Protein AF-A0A258X3C3-F1 (afdb_monomer)

Radius of gyration: 23.34 Å; Cα contacts (8 Å, |Δi|>4): 120; chains: 1; bounding box: 59×36×57 Å

Structure (mmCIF, N/CA/C/O backbone):
data_AF-A0A258X3C3-F1
#
_entry.id   AF-A0A258X3C3-F1
#
loop_
_atom_site.group_PDB
_atom_site.id
_atom_site.type_symbol
_atom_site.label_atom_id
_atom_site.label_alt_id
_atom_site.label_comp_id
_atom_site.label_asym_id
_atom_site.label_entity_id
_atom_site.label_seq_id
_atom_site.pdbx_PDB_ins_code
_atom_site.Cartn_x
_atom_site.Cartn_y
_atom_site.Cartn_z
_atom_site.occupancy
_atom_site.B_iso_or_equiv
_atom_site.auth_seq_id
_atom_site.auth_comp_id
_atom_site.auth_asym_id
_atom_site.auth_atom_id
_atom_site.pdbx_PDB_model_num
ATOM 1 N N . MET A 1 1 ? -1.284 8.497 -6.914 1.00 68.25 1 MET A N 1
ATOM 2 C CA . MET A 1 1 ? -0.513 7.961 -8.058 1.00 68.25 1 MET A CA 1
ATOM 3 C C . MET A 1 1 ? 0.095 9.061 -8.935 1.00 68.25 1 MET A C 1
ATOM 5 O O . MET A 1 1 ? 1.279 9.315 -8.784 1.00 68.25 1 MET A O 1
ATOM 9 N N . PHE A 1 2 ? -0.639 9.762 -9.821 1.00 78.94 2 PHE A N 1
ATOM 10 C CA . PHE A 1 2 ? 0.016 10.727 -10.739 1.00 78.94 2 PHE A CA 1
ATOM 11 C C . PHE A 1 2 ? 0.646 11.945 -10.054 1.00 78.94 2 PHE A C 1
ATOM 13 O O . PHE A 1 2 ? 1.669 12.430 -10.523 1.00 78.94 2 PHE A O 1
ATOM 20 N N . ASN A 1 3 ? 0.060 12.430 -8.953 1.00 78.31 3 ASN A N 1
ATOM 21 C CA . ASN A 1 3 ? 0.638 13.535 -8.179 1.00 78.31 3 ASN A CA 1
ATOM 22 C C . ASN A 1 3 ? 2.028 13.163 -7.651 1.00 78.31 3 ASN A C 1
ATOM 24 O O . ASN A 1 3 ? 2.974 13.928 -7.826 1.00 78.31 3 ASN A O 1
ATOM 28 N N . ASP A 1 4 ? 2.140 11.963 -7.087 1.00 75.62 4 ASP A N 1
ATOM 29 C CA . ASP A 1 4 ? 3.356 11.456 -6.454 1.00 75.62 4 ASP A CA 1
ATOM 30 C C . ASP A 1 4 ? 4.478 11.317 -7.488 1.00 75.62 4 ASP A C 1
ATOM 32 O O . ASP A 1 4 ? 5.562 11.863 -7.305 1.00 75.62 4 ASP A O 1
ATOM 36 N N . ILE A 1 5 ? 4.181 10.707 -8.641 1.00 77.38 5 ILE A N 1
ATOM 37 C CA . ILE A 1 5 ? 5.140 10.552 -9.746 1.00 77.38 5 ILE A CA 1
ATOM 38 C C . ILE A 1 5 ? 5.530 11.915 -10.335 1.00 77.38 5 ILE A C 1
ATOM 40 O O . ILE A 1 5 ? 6.707 12.180 -10.565 1.00 77.38 5 ILE A O 1
ATOM 44 N N . SER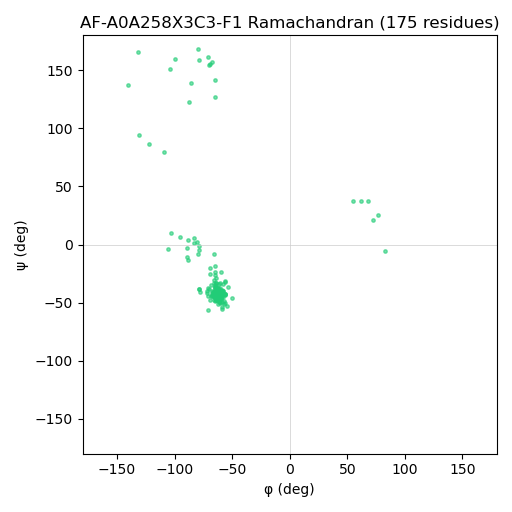 A 1 6 ? 4.561 12.808 -10.560 1.00 83.44 6 SER A N 1
ATOM 45 C CA . SER A 1 6 ? 4.824 14.110 -11.186 1.00 83.44 6 SER A CA 1
ATOM 46 C C . SER A 1 6 ? 5.722 15.025 -10.348 1.00 83.44 6 SER A C 1
ATOM 48 O O . SER A 1 6 ? 6.432 15.855 -10.907 1.00 83.44 6 SER A O 1
ATOM 50 N N . SER A 1 7 ? 5.735 14.846 -9.023 1.00 82.44 7 SER A N 1
ATOM 51 C CA . SER A 1 7 ? 6.567 15.627 -8.100 1.00 82.44 7 SER A CA 1
ATOM 52 C C . SER A 1 7 ? 8.074 15.421 -8.296 1.00 82.44 7 SER A C 1
ATOM 54 O O . SER A 1 7 ? 8.865 16.262 -7.878 1.00 82.44 7 SER A O 1
ATOM 56 N N . LEU A 1 8 ? 8.467 14.332 -8.966 1.00 77.69 8 LEU A N 1
ATOM 57 C CA . LEU A 1 8 ? 9.863 13.993 -9.248 1.00 77.69 8 LEU A CA 1
ATOM 58 C C . LEU A 1 8 ? 10.440 14.771 -10.442 1.00 77.69 8 LEU A C 1
ATOM 60 O O . LEU A 1 8 ? 11.636 14.678 -10.714 1.00 77.69 8 LEU A O 1
ATOM 64 N N . PHE A 1 9 ? 9.605 15.516 -11.171 1.00 81.06 9 PHE A N 1
ATOM 65 C CA . PHE A 1 9 ? 9.997 16.236 -12.379 1.00 81.06 9 PHE A CA 1
ATOM 66 C C . PHE A 1 9 ? 10.148 17.743 -12.119 1.00 81.06 9 PHE A C 1
ATOM 68 O O . PHE A 1 9 ? 9.428 18.291 -11.285 1.00 81.06 9 PHE A O 1
ATOM 75 N N . PRO A 1 10 ? 11.020 18.445 -12.875 1.00 85.31 10 PRO A N 1
ATOM 76 C CA . PRO A 1 10 ? 11.211 19.893 -12.739 1.00 85.31 10 PRO A CA 1
ATOM 77 C C . PRO A 1 10 ? 9.922 20.712 -12.901 1.00 85.31 10 PRO A C 1
ATOM 79 O O . PRO A 1 10 ? 9.769 21.750 -12.264 1.00 85.31 10 PRO A O 1
ATOM 82 N N . GLU A 1 11 ? 8.982 20.230 -13.723 1.00 91.44 11 GLU A N 1
ATOM 83 C CA . GLU A 1 11 ? 7.663 20.838 -13.928 1.00 91.44 11 GLU A CA 1
ATOM 84 C C . GLU A 1 11 ? 6.526 19.854 -13.590 1.00 91.44 11 GLU A C 1
ATOM 86 O O . GLU A 1 11 ? 5.993 19.181 -14.481 1.00 91.44 11 GLU A O 1
ATOM 91 N N . PRO A 1 12 ? 6.094 19.770 -12.317 1.00 88.00 12 PRO A N 1
ATOM 92 C CA . PRO A 1 12 ? 5.121 18.765 -11.885 1.00 88.00 12 PRO A CA 1
ATOM 93 C C . PRO A 1 12 ? 3.754 18.876 -12.569 1.00 88.00 12 PRO A C 1
ATOM 95 O O . PRO A 1 12 ? 3.140 17.867 -12.909 1.00 88.00 12 PRO A O 1
ATOM 98 N N . ALA A 1 13 ? 3.265 20.095 -12.817 1.00 88.12 13 ALA A N 1
ATOM 99 C CA . ALA A 1 13 ? 1.970 20.301 -13.468 1.00 88.12 13 ALA A CA 1
ATOM 100 C C . ALA A 1 13 ? 1.972 19.797 -14.923 1.00 88.12 13 ALA A C 1
ATOM 102 O O . ALA A 1 13 ? 1.050 19.087 -15.336 1.00 88.12 13 ALA A O 1
ATOM 103 N N . THR A 1 14 ? 3.031 20.116 -15.671 1.00 90.38 14 THR A N 1
ATOM 104 C CA . THR A 1 14 ? 3.238 19.666 -17.053 1.00 90.38 14 THR A CA 1
ATOM 105 C C . THR A 1 14 ? 3.416 18.148 -17.104 1.00 90.38 14 THR A C 1
ATOM 107 O O . THR A 1 14 ? 2.715 17.471 -17.856 1.00 90.38 14 THR A O 1
ATOM 110 N N . ALA A 1 15 ? 4.279 17.594 -16.245 1.00 88.31 15 ALA A N 1
ATOM 111 C CA . ALA A 1 15 ? 4.527 16.156 -16.161 1.00 88.31 15 ALA A CA 1
ATOM 112 C C . ALA A 1 15 ? 3.248 15.375 -15.834 1.00 88.31 15 ALA A C 1
ATOM 114 O O . ALA A 1 15 ? 2.935 14.387 -16.492 1.00 88.31 15 ALA A O 1
ATOM 115 N N . LYS A 1 16 ? 2.452 15.853 -14.871 1.00 89.50 16 LYS A N 1
ATOM 116 C CA . LYS A 1 16 ? 1.165 15.240 -14.522 1.00 89.50 16 LYS A CA 1
ATOM 117 C C . LYS A 1 16 ? 0.199 15.211 -15.705 1.00 89.50 16 LYS A C 1
ATOM 119 O O . LYS A 1 16 ? -0.481 14.204 -15.898 1.00 89.50 16 LYS A O 1
ATOM 124 N N . LYS A 1 17 ? 0.112 16.304 -16.472 1.00 91.69 17 LYS A N 1
ATOM 125 C CA . LYS A 1 17 ? -0.752 16.378 -17.658 1.00 91.69 17 LYS A CA 1
ATOM 126 C C . LYS A 1 17 ? -0.331 15.341 -18.702 1.00 91.69 17 LYS A C 1
ATOM 128 O O . LYS A 1 17 ? -1.173 14.560 -19.130 1.00 91.69 17 LYS A O 1
ATOM 133 N N . LEU A 1 18 ? 0.960 15.284 -19.028 1.00 89.69 18 LEU A N 1
ATOM 134 C CA . LEU A 1 18 ? 1.510 14.324 -19.991 1.00 89.69 18 LEU A CA 1
ATOM 135 C C . LEU A 1 18 ? 1.300 12.872 -19.548 1.00 89.69 18 LEU A C 1
ATOM 137 O O . LEU A 1 18 ? 0.837 12.052 -20.333 1.00 89.69 18 LEU A O 1
ATOM 141 N N . LEU A 1 19 ? 1.578 12.556 -18.279 1.00 88.69 19 LEU A N 1
ATOM 142 C CA . LEU A 1 19 ? 1.358 11.215 -17.727 1.00 88.69 19 LEU A CA 1
ATOM 143 C C . LEU A 1 19 ? -0.105 10.782 -17.846 1.00 88.69 19 LEU A C 1
ATOM 145 O O . LEU A 1 19 ? -0.380 9.626 -18.159 1.00 88.69 19 LEU A O 1
ATOM 149 N N . LYS A 1 20 ? -1.042 11.708 -17.615 1.00 89.25 20 LYS A N 1
ATOM 150 C CA . LYS A 1 20 ? -2.471 11.431 -17.753 1.00 89.25 20 LYS A CA 1
ATOM 151 C C . LYS A 1 20 ? -2.865 11.183 -19.211 1.00 89.25 20 LYS A C 1
ATOM 153 O O . LYS A 1 20 ? -3.580 10.226 -19.474 1.00 89.25 20 LYS A O 1
ATOM 158 N N . GLU A 1 21 ? -2.375 12.002 -20.140 1.00 92.12 21 GLU A N 1
ATOM 159 C CA . GLU A 1 21 ? -2.636 11.826 -21.576 1.00 92.12 21 GLU A CA 1
ATOM 160 C C . GLU A 1 21 ? -2.110 10.477 -22.084 1.00 92.12 21 GLU A C 1
ATOM 162 O O . GLU A 1 21 ? -2.847 9.742 -22.737 1.00 92.12 21 GLU A O 1
ATOM 167 N N . ILE A 1 22 ? -0.876 10.111 -21.720 1.00 88.44 22 ILE A N 1
ATOM 168 C CA . ILE A 1 22 ? -0.289 8.807 -22.063 1.00 88.44 22 ILE A CA 1
ATOM 169 C C . ILE A 1 22 ? -1.135 7.673 -21.480 1.00 88.44 22 ILE A C 1
ATOM 171 O O . ILE A 1 22 ? -1.463 6.725 -22.185 1.00 88.44 22 ILE A O 1
ATOM 175 N N . PHE A 1 23 ? -1.530 7.776 -20.210 1.00 87.44 23 PHE A N 1
ATOM 176 C CA . PHE A 1 23 ? -2.357 6.756 -19.571 1.00 87.44 23 PHE A CA 1
ATOM 177 C C . PHE A 1 23 ? -3.710 6.573 -20.270 1.00 87.44 23 PHE A C 1
ATOM 179 O O . PHE A 1 23 ? -4.123 5.440 -20.507 1.00 87.44 23 PHE A O 1
ATOM 186 N N . ASP A 1 24 ? -4.394 7.666 -20.615 1.00 88.31 24 ASP A N 1
ATOM 187 C CA . ASP A 1 24 ? -5.702 7.612 -21.272 1.00 88.31 24 ASP A CA 1
ATOM 188 C C . ASP A 1 24 ? -5.615 6.958 -22.667 1.00 88.31 24 ASP A C 1
ATOM 190 O O . ASP A 1 24 ? -6.538 6.240 -23.059 1.00 88.31 24 ASP A O 1
ATOM 194 N N . ILE A 1 25 ? -4.497 7.149 -23.382 1.00 86.75 25 ILE A N 1
ATOM 195 C CA . ILE A 1 25 ? -4.204 6.495 -24.668 1.00 86.75 25 ILE A CA 1
ATOM 196 C C . ILE A 1 25 ? -3.903 5.006 -24.462 1.00 86.75 25 ILE A C 1
ATOM 198 O O . ILE A 1 25 ? -4.578 4.149 -25.033 1.00 86.75 25 ILE A O 1
ATOM 202 N N . GLU A 1 26 ? -2.916 4.683 -23.626 1.00 85.75 26 GLU A N 1
ATOM 203 C CA . GLU A 1 26 ? -2.410 3.313 -23.473 1.00 85.75 26 GLU A CA 1
ATOM 204 C C . GLU A 1 26 ? -3.423 2.386 -22.789 1.00 85.75 26 GLU A C 1
ATOM 206 O O . GLU A 1 26 ? -3.451 1.187 -23.060 1.00 85.75 26 GLU A O 1
ATOM 211 N N . LYS A 1 27 ? -4.341 2.926 -21.975 1.00 84.75 27 LYS A N 1
ATOM 212 C CA . LYS A 1 27 ? -5.450 2.155 -21.390 1.00 84.75 27 LYS A CA 1
ATOM 213 C C . LYS A 1 27 ? -6.368 1.531 -22.453 1.00 84.75 27 LYS A C 1
ATOM 215 O O . LYS A 1 27 ? -7.041 0.543 -22.162 1.00 84.75 27 LYS A O 1
ATOM 220 N N . GLN A 1 28 ? -6.410 2.092 -23.663 1.00 83.19 28 GLN A N 1
ATOM 221 C CA . GLN A 1 28 ? -7.212 1.582 -24.783 1.00 83.19 28 GLN A CA 1
ATOM 222 C C . GLN A 1 28 ? -6.468 0.550 -25.642 1.00 83.19 28 GLN A C 1
ATOM 224 O O . GLN A 1 28 ? -7.063 0.003 -26.570 1.00 83.19 28 GLN A O 1
ATOM 229 N N . VAL A 1 29 ? -5.192 0.270 -25.353 1.00 83.62 29 VAL A N 1
ATOM 230 C CA . VAL A 1 29 ? -4.359 -0.670 -26.113 1.00 83.62 29 VAL A CA 1
ATOM 231 C C . VAL A 1 29 ? -4.112 -1.924 -25.268 1.00 83.62 29 VAL A C 1
ATOM 233 O O . VAL A 1 29 ? -3.063 -2.067 -24.637 1.00 83.62 29 VAL A O 1
ATOM 236 N N . PRO A 1 30 ? -5.076 -2.861 -25.203 1.00 71.00 30 PRO A N 1
ATOM 237 C CA . PRO A 1 30 ? -4.895 -4.069 -24.416 1.00 71.00 30 PRO A CA 1
ATOM 238 C C 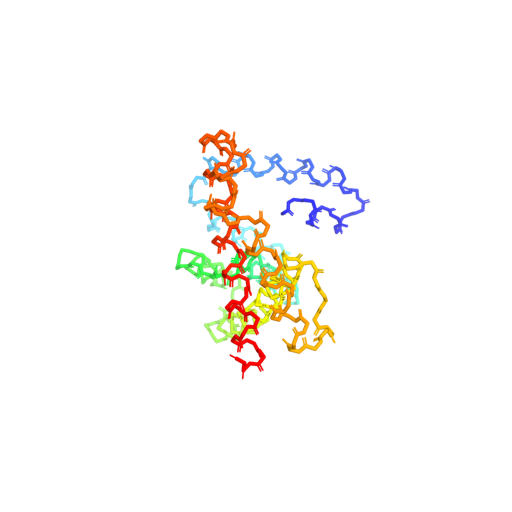. PRO A 1 30 ? -3.759 -4.919 -25.010 1.00 71.00 30 PRO A C 1
ATOM 240 O O . PRO A 1 30 ? -3.662 -5.071 -26.226 1.00 71.00 30 PRO A O 1
ATOM 243 N N . HIS A 1 31 ? -2.949 -5.536 -24.143 1.00 77.69 31 HIS A N 1
ATOM 244 C CA . HIS A 1 31 ? -1.830 -6.434 -24.492 1.00 77.69 31 HIS A CA 1
ATOM 245 C C . HIS A 1 31 ? -0.573 -5.768 -25.093 1.00 77.69 31 HIS A C 1
ATOM 247 O O . HIS A 1 31 ? 0.248 -6.451 -25.701 1.00 77.69 31 HIS A O 1
ATOM 253 N N . ASN A 1 32 ? -0.360 -4.469 -24.883 1.00 87.19 32 ASN A N 1
ATOM 254 C CA . ASN A 1 32 ? 0.859 -3.756 -25.304 1.00 87.19 32 ASN A CA 1
ATOM 255 C C . ASN A 1 32 ? 2.085 -3.965 -24.386 1.00 87.19 32 ASN A C 1
ATOM 257 O O . ASN A 1 32 ? 3.151 -3.420 -24.675 1.00 87.19 32 ASN A O 1
ATOM 261 N N . LEU A 1 33 ? 1.954 -4.728 -23.292 1.00 88.06 33 LEU A N 1
ATOM 262 C CA . LEU A 1 33 ? 2.987 -4.868 -22.256 1.00 88.06 33 LEU A CA 1
ATOM 263 C C . LEU A 1 33 ? 4.367 -5.206 -22.835 1.00 88.06 33 LEU A C 1
ATOM 265 O O . LEU A 1 33 ? 5.363 -4.590 -22.470 1.00 88.06 33 LEU A O 1
ATOM 269 N N . ASP A 1 34 ? 4.411 -6.155 -23.763 1.00 91.50 34 ASP A N 1
ATOM 270 C CA . ASP A 1 34 ? 5.647 -6.660 -24.360 1.00 91.50 34 ASP A CA 1
ATOM 271 C C . ASP A 1 34 ? 6.334 -5.561 -25.171 1.00 91.50 34 ASP A C 1
ATOM 273 O O . ASP A 1 34 ? 7.533 -5.330 -25.037 1.00 91.50 34 ASP A O 1
ATOM 277 N N . THR A 1 35 ? 5.556 -4.823 -25.966 1.00 91.00 35 THR A N 1
ATOM 278 C CA . THR A 1 35 ? 6.045 -3.692 -26.758 1.00 91.00 35 THR A CA 1
ATOM 279 C C . THR A 1 35 ? 6.623 -2.602 -25.863 1.00 91.00 35 THR A C 1
ATOM 281 O O . THR A 1 35 ? 7.715 -2.100 -26.133 1.00 91.00 35 THR A O 1
ATOM 284 N N . VAL A 1 36 ? 5.927 -2.268 -24.774 1.00 91.25 36 VAL A N 1
ATOM 285 C CA . VAL A 1 36 ? 6.380 -1.253 -23.818 1.00 91.25 36 VAL A CA 1
ATOM 286 C C . VAL A 1 36 ? 7.639 -1.717 -23.084 1.00 91.25 36 VAL A C 1
ATOM 288 O O . VAL A 1 36 ? 8.582 -0.940 -22.954 1.00 91.25 36 VAL A O 1
ATOM 291 N N . ALA A 1 37 ? 7.705 -2.980 -22.657 1.00 92.88 37 ALA A N 1
ATOM 292 C CA . ALA A 1 37 ? 8.868 -3.537 -21.968 1.00 92.88 37 ALA A CA 1
ATOM 293 C C . ALA A 1 37 ? 10.114 -3.577 -22.870 1.00 92.88 37 ALA A C 1
ATOM 295 O O . ALA A 1 37 ? 11.205 -3.213 -22.429 1.00 92.88 37 ALA A O 1
ATOM 296 N N . ILE A 1 38 ? 9.951 -3.937 -24.148 1.00 93.44 38 ILE A N 1
ATOM 297 C CA . ILE A 1 38 ? 11.027 -3.899 -25.149 1.00 93.44 38 ILE A CA 1
ATOM 298 C C . ILE A 1 38 ? 11.511 -2.461 -25.369 1.00 93.44 38 ILE A C 1
ATOM 300 O O . ILE A 1 38 ? 12.716 -2.206 -25.349 1.00 93.44 38 ILE A O 1
ATOM 304 N N . ALA A 1 39 ? 10.587 -1.512 -25.559 1.00 92.88 39 ALA A N 1
ATOM 305 C CA . ALA A 1 39 ? 10.931 -0.105 -25.754 1.00 92.88 39 ALA A CA 1
ATOM 306 C C . ALA A 1 39 ? 11.657 0.473 -24.530 1.00 92.88 39 ALA A C 1
ATOM 308 O O . ALA A 1 39 ? 12.660 1.172 -24.673 1.00 92.88 39 ALA A O 1
ATOM 309 N N . LEU A 1 40 ? 11.191 0.127 -23.328 1.00 92.31 40 LEU A N 1
ATOM 310 C CA . LEU A 1 40 ? 11.831 0.493 -22.074 1.00 92.31 40 LEU A CA 1
ATOM 311 C C . LEU A 1 40 ? 13.258 -0.051 -22.017 1.00 92.31 40 LEU A C 1
ATOM 313 O O . LEU A 1 40 ? 14.188 0.732 -21.832 1.00 92.31 40 LEU A O 1
ATOM 317 N N . TYR A 1 41 ? 13.443 -1.358 -22.236 1.00 94.38 41 TYR A N 1
ATOM 318 C CA . TYR A 1 41 ? 14.761 -1.990 -22.229 1.00 94.38 41 TYR A CA 1
ATOM 319 C C . TYR A 1 41 ? 15.716 -1.328 -23.227 1.00 94.38 41 TYR A C 1
ATOM 321 O O . TYR A 1 41 ? 16.843 -1.006 -22.858 1.00 94.38 41 TYR A O 1
ATOM 329 N N . ALA A 1 42 ? 15.262 -1.018 -24.444 1.00 94.69 42 ALA A N 1
ATOM 330 C CA . ALA A 1 42 ? 16.089 -0.362 -25.457 1.00 94.69 42 ALA A CA 1
ATOM 331 C C . ALA A 1 42 ? 16.691 0.978 -24.982 1.00 94.69 42 ALA A C 1
ATOM 333 O O . ALA A 1 42 ? 17.817 1.311 -25.364 1.00 94.69 42 ALA A O 1
ATOM 334 N N . ILE A 1 43 ? 15.977 1.717 -24.124 1.00 94.19 43 ILE A N 1
ATOM 335 C CA . ILE A 1 43 ? 16.414 3.004 -23.559 1.00 94.19 43 ILE A CA 1
ATOM 336 C C . ILE A 1 43 ? 17.418 2.806 -22.413 1.00 94.19 43 ILE A C 1
ATOM 338 O O . ILE A 1 43 ? 18.368 3.579 -22.280 1.00 94.19 43 ILE A O 1
ATOM 342 N N . ILE A 1 44 ? 17.219 1.784 -21.576 1.00 94.00 44 ILE A N 1
ATOM 343 C CA . ILE A 1 44 ? 17.971 1.602 -20.321 1.00 94.00 44 ILE A CA 1
ATOM 344 C C . ILE A 1 44 ? 19.027 0.486 -20.370 1.00 94.00 44 ILE A C 1
ATOM 346 O O . ILE A 1 44 ? 19.777 0.318 -19.412 1.00 94.00 44 ILE A O 1
ATOM 350 N N . GLN A 1 45 ? 19.128 -0.266 -21.470 1.00 92.25 45 GLN A N 1
ATOM 351 C CA . GLN A 1 45 ? 19.992 -1.450 -21.598 1.00 92.25 45 GLN A CA 1
ATOM 352 C C . GLN A 1 45 ? 21.462 -1.195 -21.235 1.00 92.25 45 GLN A C 1
ATOM 354 O O . GLN A 1 45 ? 22.081 -2.043 -20.597 1.00 92.25 45 GLN A O 1
ATOM 359 N N . ASN A 1 46 ? 22.003 -0.015 -21.554 1.00 93.31 46 ASN A N 1
ATOM 360 C CA . ASN A 1 46 ? 23.410 0.330 -21.313 1.00 93.31 46 ASN A CA 1
ATOM 361 C C . ASN A 1 46 ? 23.717 0.729 -19.859 1.00 93.31 46 ASN A C 1
ATOM 363 O O . ASN A 1 46 ? 24.871 0.973 -19.521 1.00 93.31 46 ASN A O 1
ATOM 367 N N . ASP A 1 47 ? 22.700 0.813 -19.002 1.00 93.75 47 ASP A N 1
ATOM 368 C CA . ASP A 1 47 ? 22.826 1.277 -17.626 1.00 93.75 47 ASP A CA 1
ATOM 369 C C . ASP A 1 47 ? 22.141 0.282 -16.684 1.00 93.75 47 ASP A C 1
ATOM 371 O O . ASP A 1 47 ? 20.931 0.320 -16.448 1.00 93.75 47 ASP A O 1
ATOM 375 N N . ALA A 1 48 ? 22.939 -0.646 -16.149 1.00 90.25 48 ALA A N 1
ATOM 376 C CA . ALA A 1 48 ? 22.450 -1.686 -15.249 1.00 90.25 48 ALA A CA 1
ATOM 377 C C . ALA A 1 48 ? 21.771 -1.107 -14.000 1.00 90.25 48 ALA A C 1
ATOM 379 O O . ALA A 1 48 ? 20.777 -1.658 -13.531 1.00 90.25 48 ALA A O 1
ATOM 380 N N . HIS A 1 49 ? 22.253 0.034 -13.505 1.00 91.00 49 HIS A N 1
ATOM 381 C CA . HIS A 1 49 ? 21.661 0.699 -12.354 1.00 91.00 49 HIS A CA 1
ATOM 382 C C . HIS A 1 49 ? 20.258 1.224 -12.680 1.00 91.00 49 HIS A C 1
ATOM 384 O O . HIS A 1 49 ? 19.327 0.996 -11.910 1.00 91.00 49 HIS A O 1
ATOM 390 N N . LYS A 1 50 ? 20.059 1.842 -13.852 1.00 90.81 50 LYS A N 1
ATOM 391 C CA . LYS A 1 50 ? 18.717 2.266 -14.295 1.00 90.81 50 LYS A CA 1
ATOM 392 C C . LYS A 1 50 ? 17.759 1.097 -14.488 1.00 90.81 50 LYS A C 1
ATOM 394 O O . LYS A 1 50 ? 16.586 1.243 -14.154 1.00 90.81 50 LYS A O 1
ATOM 399 N N . ARG A 1 51 ? 18.229 -0.058 -14.978 1.00 93.75 51 ARG A N 1
ATOM 400 C CA . ARG A 1 51 ? 17.396 -1.276 -15.054 1.00 93.75 51 ARG A CA 1
ATOM 401 C C . ARG A 1 51 ? 16.888 -1.685 -13.681 1.00 93.75 51 ARG A C 1
ATOM 403 O O . ARG A 1 51 ? 15.688 -1.884 -13.513 1.00 93.75 51 ARG A O 1
ATOM 410 N N . VAL A 1 52 ? 17.795 -1.759 -12.706 1.00 91.25 52 VAL A N 1
ATOM 411 C CA . VAL A 1 52 ? 17.470 -2.119 -11.318 1.00 91.25 52 VAL A CA 1
ATOM 412 C C . VAL A 1 52 ? 16.490 -1.116 -10.717 1.00 91.25 52 VAL A C 1
ATOM 414 O O . VAL A 1 52 ? 15.449 -1.522 -10.210 1.00 91.25 52 VAL A O 1
ATOM 417 N N . GLN A 1 53 ? 16.762 0.186 -10.833 1.00 89.94 53 GLN A N 1
ATOM 418 C CA . GLN A 1 53 ? 15.879 1.230 -10.302 1.00 89.94 53 GLN A CA 1
ATOM 419 C C . GLN A 1 53 ? 14.483 1.196 -10.924 1.00 89.94 53 GLN A C 1
ATOM 421 O O . GLN A 1 53 ? 13.491 1.378 -10.222 1.00 89.94 53 GLN A O 1
ATOM 426 N N . MET A 1 54 ? 14.394 0.952 -12.232 1.00 92.19 54 MET A N 1
ATOM 427 C CA . MET A 1 54 ? 13.114 0.852 -12.922 1.00 92.19 54 MET A CA 1
ATOM 428 C C . MET A 1 54 ? 12.317 -0.363 -12.442 1.00 92.19 54 MET A C 1
ATOM 430 O O . MET A 1 54 ? 11.134 -0.238 -12.139 1.00 92.19 54 MET A O 1
ATOM 434 N N . MET A 1 55 ? 12.969 -1.519 -12.306 1.00 93.38 55 MET A N 1
ATOM 435 C CA . MET A 1 55 ? 12.318 -2.720 -11.785 1.00 93.38 55 MET A CA 1
ATOM 436 C C . MET A 1 55 ? 11.829 -2.512 -10.344 1.00 93.38 55 MET A C 1
ATOM 438 O O . MET A 1 55 ? 10.676 -2.803 -10.036 1.00 93.38 55 MET A O 1
ATOM 442 N N . GLN A 1 56 ? 12.657 -1.917 -9.482 1.00 90.38 56 GLN A N 1
ATOM 443 C CA . GLN A 1 56 ? 12.286 -1.568 -8.107 1.00 90.38 56 GLN A CA 1
ATOM 444 C C . GLN A 1 56 ? 11.103 -0.595 -8.048 1.00 90.38 56 GLN A C 1
ATOM 446 O O . GLN A 1 56 ? 10.213 -0.752 -7.213 1.00 90.38 56 GLN A O 1
ATOM 451 N N . PHE A 1 57 ? 11.066 0.395 -8.941 1.00 88.69 57 PHE A N 1
ATOM 452 C CA . PHE A 1 57 ? 9.947 1.327 -9.044 1.00 88.69 57 PHE A CA 1
ATOM 453 C C . PHE A 1 57 ? 8.638 0.611 -9.408 1.00 88.69 57 PHE A C 1
ATOM 455 O O . PHE A 1 57 ? 7.615 0.864 -8.774 1.00 88.69 57 PHE A O 1
ATOM 462 N N . LEU A 1 58 ? 8.671 -0.307 -10.380 1.00 90.25 58 LEU A N 1
ATOM 463 C CA . LEU A 1 58 ? 7.497 -1.087 -10.787 1.00 90.25 58 LEU A CA 1
ATOM 464 C C . LEU A 1 58 ? 7.001 -2.011 -9.670 1.00 90.25 58 LEU A C 1
ATOM 466 O O . LEU A 1 58 ? 5.798 -2.086 -9.432 1.00 90.25 58 LEU A O 1
ATOM 470 N N . VAL A 1 59 ? 7.920 -2.666 -8.956 1.00 89.62 59 VAL A N 1
ATOM 471 C CA . VAL A 1 59 ? 7.583 -3.488 -7.786 1.00 89.62 59 VAL A CA 1
ATOM 472 C C . VAL A 1 59 ? 6.912 -2.632 -6.710 1.00 89.62 59 VAL A C 1
ATOM 474 O O . VAL A 1 59 ? 5.826 -2.972 -6.256 1.00 89.62 59 VAL A O 1
ATOM 477 N N . ASN A 1 60 ? 7.497 -1.488 -6.348 1.00 84.19 60 ASN A N 1
ATOM 478 C CA . ASN A 1 60 ? 6.910 -0.561 -5.375 1.00 84.19 60 ASN A CA 1
ATOM 479 C C . ASN A 1 60 ? 5.494 -0.115 -5.784 1.00 84.19 60 ASN A C 1
ATOM 481 O O . ASN A 1 60 ? 4.585 -0.096 -4.957 1.00 84.19 60 ASN A O 1
ATOM 485 N N . LEU A 1 61 ? 5.288 0.190 -7.072 1.00 83.81 61 LEU A N 1
ATOM 486 C CA . LEU A 1 61 ? 3.982 0.575 -7.607 1.00 83.81 61 LEU A CA 1
ATOM 487 C C . LEU A 1 61 ? 2.932 -0.528 -7.402 1.00 83.81 61 LEU A C 1
ATOM 489 O O . LEU A 1 61 ? 1.810 -0.228 -7.004 1.00 83.81 61 LEU A O 1
ATOM 493 N N . ALA A 1 62 ? 3.310 -1.786 -7.628 1.00 85.50 62 ALA A N 1
ATOM 494 C CA . ALA A 1 62 ? 2.425 -2.936 -7.462 1.00 85.50 62 ALA A CA 1
ATOM 495 C C . ALA A 1 62 ? 2.074 -3.230 -5.989 1.00 85.50 62 ALA A C 1
ATOM 497 O O . ALA A 1 62 ? 1.061 -3.857 -5.707 1.00 85.50 62 ALA A O 1
ATOM 498 N N . TYR A 1 63 ? 2.874 -2.745 -5.034 1.00 79.81 63 TYR A N 1
ATOM 499 C CA . TYR A 1 63 ? 2.606 -2.874 -3.596 1.00 79.81 63 TYR A CA 1
ATOM 500 C C . TYR A 1 63 ? 1.904 -1.652 -2.975 1.00 79.81 63 TYR A C 1
ATOM 502 O O . TYR A 1 63 ? 1.736 -1.611 -1.751 1.00 79.81 63 TYR A O 1
ATOM 510 N N . ILE A 1 64 ? 1.480 -0.655 -3.764 1.00 72.12 64 ILE A N 1
ATOM 511 C CA . ILE A 1 64 ? 0.798 0.546 -3.237 1.00 72.12 64 ILE A CA 1
ATOM 512 C C . ILE A 1 64 ? -0.464 0.182 -2.449 1.00 72.12 64 ILE A C 1
ATOM 514 O O . ILE A 1 64 ? -0.694 0.747 -1.380 1.00 72.12 64 ILE A O 1
ATOM 518 N N . ASP A 1 65 ? -1.228 -0.801 -2.924 1.00 67.94 65 ASP A N 1
ATOM 519 C CA . ASP A 1 65 ? -2.462 -1.245 -2.266 1.00 67.94 65 ASP A CA 1
ATOM 520 C C . ASP A 1 65 ? -2.196 -2.248 -1.120 1.00 67.94 65 ASP A C 1
ATOM 522 O O . ASP A 1 65 ? -3.119 -2.773 -0.500 1.00 67.94 65 ASP A O 1
ATOM 526 N N . GLY A 1 66 ? -0.922 -2.504 -0.794 1.00 67.50 66 GLY A N 1
ATOM 527 C CA . GLY A 1 66 ? -0.486 -3.327 0.338 1.00 67.50 66 GLY A CA 1
ATOM 528 C C . GLY A 1 66 ? -0.479 -4.837 0.095 1.00 67.50 66 GLY A C 1
ATOM 529 O O . GLY A 1 66 ? 0.007 -5.585 0.945 1.00 67.50 66 GLY A O 1
ATOM 530 N N . THR A 1 67 ? -0.970 -5.293 -1.057 1.00 74.75 67 THR A N 1
ATOM 531 C CA . THR A 1 67 ? -0.931 -6.696 -1.489 1.00 74.75 67 THR A CA 1
ATOM 532 C C . THR A 1 67 ? -0.632 -6.775 -2.977 1.00 74.75 67 THR A C 1
ATOM 534 O O . THR A 1 67 ? -1.242 -6.041 -3.744 1.00 74.75 67 THR A O 1
ATOM 537 N N . LEU A 1 68 ? 0.239 -7.700 -3.378 1.00 82.94 68 LEU A N 1
ATOM 538 C CA . LEU A 1 68 ? 0.50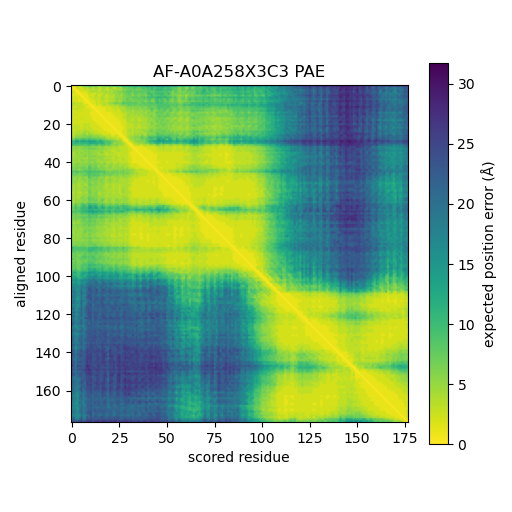7 -7.997 -4.783 1.00 82.94 68 LEU A CA 1
ATOM 539 C C . LEU A 1 68 ? -0.487 -9.054 -5.286 1.00 82.94 68 LEU A C 1
ATOM 541 O O . LEU A 1 68 ? -0.567 -10.145 -4.718 1.00 82.94 68 LEU A O 1
ATOM 545 N N . SER A 1 69 ? -1.252 -8.749 -6.334 1.00 85.31 69 SER A N 1
ATOM 546 C CA . SER A 1 69 ? -2.141 -9.728 -6.972 1.00 85.31 69 SER A CA 1
ATOM 547 C C . SER A 1 69 ? -1.377 -10.681 -7.899 1.00 85.31 69 SER A C 1
ATOM 549 O O . SER A 1 69 ? -0.316 -10.351 -8.426 1.00 85.31 69 SER A O 1
ATOM 551 N N . HIS A 1 70 ? -1.959 -11.850 -8.193 1.00 84.31 70 HIS A N 1
ATOM 552 C CA . HIS A 1 70 ? -1.349 -12.816 -9.118 1.00 84.31 70 HIS A CA 1
ATOM 553 C C . HIS A 1 70 ? -1.172 -12.255 -10.542 1.00 84.31 70 HIS A C 1
ATOM 555 O O . HIS A 1 70 ? -0.198 -12.562 -11.226 1.00 84.31 70 HIS A O 1
ATOM 561 N N . SER A 1 71 ? -2.098 -11.401 -10.994 1.00 83.44 71 SER A N 1
ATOM 562 C CA . SER A 1 71 ? -1.978 -10.710 -12.282 1.00 83.44 71 SER A CA 1
ATOM 563 C C . SER A 1 71 ? -0.804 -9.733 -12.311 1.00 83.44 71 SER A C 1
ATOM 565 O O . SER A 1 71 ? -0.104 -9.660 -13.318 1.00 83.44 71 SER A O 1
ATOM 567 N N . GLU A 1 72 ? -0.568 -8.998 -11.225 1.00 88.31 72 GLU A N 1
ATOM 568 C CA . GLU A 1 72 ? 0.553 -8.057 -11.127 1.00 88.31 72 GLU A CA 1
ATOM 569 C C . GLU A 1 72 ? 1.884 -8.787 -11.010 1.00 88.31 72 GLU A C 1
ATOM 571 O O . GLU A 1 72 ? 2.832 -8.419 -11.697 1.00 88.31 72 GLU A O 1
ATOM 576 N N . GLU A 1 73 ? 1.938 -9.863 -10.224 1.00 89.81 73 GLU A N 1
ATOM 577 C CA . GLU A 1 73 ? 3.106 -10.737 -10.146 1.00 89.81 73 GLU A CA 1
ATOM 578 C C . GLU A 1 73 ? 3.466 -11.288 -11.532 1.00 89.81 73 GLU A C 1
ATOM 580 O O . GLU A 1 73 ? 4.599 -11.132 -11.979 1.00 89.81 73 GLU A O 1
ATOM 585 N N . SER A 1 74 ? 2.485 -11.822 -12.270 1.00 89.75 74 SER A N 1
ATOM 586 C CA . SER A 1 74 ? 2.695 -12.328 -13.631 1.00 89.75 74 SER A CA 1
ATOM 587 C C . SER A 1 74 ? 3.212 -11.246 -14.589 1.00 89.75 74 SER A C 1
ATOM 589 O O . SER A 1 74 ? 4.126 -11.500 -15.380 1.00 89.75 74 SER A O 1
ATOM 591 N N . MET A 1 75 ? 2.685 -10.019 -14.495 1.00 91.12 75 MET A N 1
ATOM 592 C CA . MET A 1 75 ? 3.179 -8.884 -15.278 1.00 91.12 75 MET A CA 1
ATOM 593 C C . MET A 1 75 ? 4.618 -8.514 -14.903 1.00 91.12 75 MET A C 1
ATOM 595 O O . MET A 1 75 ? 5.447 -8.354 -15.798 1.00 91.12 75 MET A O 1
ATOM 599 N N . LEU A 1 76 ? 4.944 -8.429 -13.611 1.00 93.44 76 LEU A N 1
ATOM 600 C CA . LEU A 1 76 ? 6.298 -8.131 -13.137 1.00 93.44 76 LEU A CA 1
ATOM 601 C C . LEU A 1 76 ? 7.297 -9.206 -13.567 1.00 93.44 76 LEU A C 1
ATOM 603 O O . LEU A 1 76 ? 8.378 -8.858 -14.031 1.00 93.44 76 LEU A O 1
ATOM 607 N N . THR A 1 77 ? 6.931 -10.490 -13.501 1.00 94.12 77 THR A N 1
ATOM 608 C CA . THR A 1 77 ? 7.760 -11.590 -14.017 1.00 94.12 77 THR A CA 1
ATOM 609 C C . THR A 1 77 ? 8.026 -11.433 -15.509 1.00 94.12 77 THR A C 1
ATOM 611 O O . THR A 1 77 ? 9.158 -11.606 -15.964 1.00 94.12 77 THR A O 1
ATOM 614 N N . LYS A 1 78 ? 7.003 -11.061 -16.285 1.00 93.88 78 LYS A N 1
ATOM 615 C CA . LYS A 1 78 ? 7.154 -10.859 -17.726 1.00 93.88 78 LYS A CA 1
ATOM 616 C C . LYS A 1 78 ? 8.066 -9.670 -18.042 1.00 93.88 78 LYS A C 1
ATOM 618 O O . LYS A 1 78 ? 8.950 -9.791 -18.886 1.00 93.88 78 LYS A O 1
ATOM 623 N N . ILE A 1 79 ? 7.895 -8.545 -17.345 1.00 94.69 79 ILE A N 1
ATOM 624 C CA . ILE A 1 79 ? 8.755 -7.362 -17.496 1.00 94.69 79 ILE A CA 1
ATOM 625 C C . ILE A 1 79 ? 10.196 -7.692 -17.088 1.00 94.69 79 ILE A C 1
ATOM 627 O O . ILE A 1 79 ? 11.124 -7.357 -17.818 1.00 94.69 79 ILE A O 1
ATOM 631 N N . ALA A 1 80 ? 10.392 -8.388 -15.968 1.00 95.31 80 ALA A N 1
ATOM 632 C CA . ALA A 1 80 ? 11.706 -8.808 -15.490 1.00 95.31 80 ALA A CA 1
ATOM 633 C C . ALA A 1 80 ? 12.455 -9.637 -16.544 1.00 95.31 80 ALA A C 1
ATOM 635 O O . ALA A 1 80 ? 13.624 -9.363 -16.818 1.00 95.31 80 ALA A O 1
ATOM 636 N N . ALA A 1 81 ? 11.759 -10.563 -17.214 1.00 94.44 81 ALA A N 1
ATOM 637 C CA . ALA A 1 81 ? 12.326 -11.337 -18.314 1.00 94.44 81 ALA A CA 1
ATOM 638 C C . ALA A 1 81 ? 12.777 -10.448 -19.491 1.00 94.44 81 ALA A C 1
ATOM 640 O O . ALA A 1 81 ? 13.878 -10.635 -20.006 1.00 94.44 81 ALA A O 1
ATOM 641 N N . PHE A 1 82 ? 11.980 -9.445 -19.885 1.00 94.69 82 PHE A N 1
ATOM 642 C CA . PHE A 1 82 ? 12.373 -8.479 -20.924 1.00 94.69 82 PHE A CA 1
ATOM 643 C C . PHE A 1 82 ? 13.550 -7.588 -20.512 1.00 94.69 82 PHE A C 1
ATOM 645 O O . PHE A 1 82 ? 14.334 -7.169 -21.360 1.00 94.69 82 PHE A O 1
ATOM 652 N N . LEU A 1 83 ? 13.684 -7.291 -19.220 1.00 93.94 83 LEU A N 1
ATOM 653 C CA . LEU A 1 83 ? 14.766 -6.466 -18.683 1.00 93.94 83 LEU A CA 1
ATOM 654 C C . LEU A 1 83 ? 16.025 -7.279 -18.323 1.00 93.94 83 LEU A C 1
ATOM 656 O O . LEU A 1 83 ? 17.006 -6.691 -17.857 1.00 93.94 83 LEU A O 1
ATOM 660 N N . HIS A 1 84 ? 16.021 -8.588 -18.602 1.00 93.94 84 HIS A N 1
ATOM 661 C CA . HIS A 1 84 ? 17.096 -9.540 -18.312 1.00 93.94 84 HIS A CA 1
ATOM 662 C C . HIS A 1 84 ? 17.424 -9.694 -16.821 1.00 93.94 84 HIS A C 1
ATOM 664 O O . HIS A 1 84 ? 18.589 -9.851 -16.461 1.00 93.94 84 HIS A O 1
ATOM 670 N N . PHE A 1 85 ? 16.398 -9.664 -15.971 1.00 94.06 85 PHE A N 1
ATOM 671 C CA . PHE A 1 85 ? 16.508 -10.109 -14.585 1.00 94.06 85 PHE A CA 1
ATOM 672 C C . PHE A 1 85 ? 16.274 -11.609 -14.491 1.00 94.06 85 PHE A C 1
ATOM 674 O O . PHE A 1 85 ? 15.361 -12.145 -15.130 1.00 94.06 85 PHE A O 1
ATOM 681 N N . ASP A 1 86 ? 17.073 -12.284 -13.674 1.00 92.44 86 ASP A N 1
ATOM 682 C CA . ASP A 1 86 ? 16.809 -13.679 -13.351 1.00 92.44 86 ASP A CA 1
ATOM 683 C C . ASP A 1 86 ? 15.712 -13.826 -12.277 1.00 92.44 86 ASP A C 1
ATOM 685 O O . ASP A 1 86 ? 15.262 -12.867 -11.638 1.00 92.44 86 ASP A O 1
ATOM 689 N N . SER A 1 87 ? 15.238 -15.060 -12.090 1.00 88.94 87 SER A N 1
ATOM 690 C CA . SER A 1 87 ? 14.169 -15.360 -11.135 1.00 88.94 87 SER A CA 1
ATOM 691 C C . SER A 1 87 ? 14.559 -15.075 -9.684 1.00 88.94 87 SER A C 1
ATOM 693 O O . SER A 1 87 ? 13.685 -14.762 -8.878 1.00 88.94 87 SER A O 1
ATOM 695 N N . ASN A 1 88 ? 15.843 -15.180 -9.337 1.00 91.06 88 ASN A N 1
ATOM 696 C CA . ASN A 1 88 ? 16.329 -14.952 -7.980 1.00 91.06 88 ASN A CA 1
ATOM 697 C C . ASN A 1 88 ? 16.423 -13.452 -7.689 1.00 91.06 88 ASN A C 1
ATOM 699 O O . ASN A 1 88 ? 16.013 -13.021 -6.614 1.00 91.06 88 ASN A O 1
ATOM 703 N N . GLU A 1 89 ? 16.895 -12.653 -8.649 1.00 91.44 89 GLU A N 1
ATOM 704 C CA . GLU A 1 89 ? 16.934 -11.191 -8.556 1.00 91.44 89 GLU A CA 1
ATOM 705 C C . GLU A 1 89 ? 15.529 -10.612 -8.361 1.00 91.44 89 GLU A C 1
ATOM 707 O O . GLU A 1 89 ? 15.315 -9.797 -7.460 1.00 91.44 89 GLU A O 1
ATOM 712 N N . LEU A 1 90 ? 14.554 -11.073 -9.154 1.00 91.62 90 LEU A N 1
ATOM 713 C CA . LEU A 1 90 ? 13.163 -10.649 -9.002 1.00 91.62 90 LEU A CA 1
ATOM 714 C C . LEU A 1 90 ? 12.585 -11.080 -7.649 1.00 91.62 90 LEU A C 1
ATOM 716 O O . LEU A 1 90 ? 11.984 -10.259 -6.959 1.00 91.62 90 LEU A O 1
ATOM 720 N N . SER A 1 91 ? 12.782 -12.342 -7.257 1.00 89.81 91 SER A N 1
ATOM 721 C CA . SER A 1 91 ? 12.282 -12.864 -5.976 1.00 89.81 91 SER A CA 1
ATOM 722 C C . SER A 1 91 ? 12.830 -12.065 -4.793 1.00 89.81 91 SER A C 1
ATOM 724 O O . SER A 1 91 ? 12.064 -11.646 -3.930 1.00 89.81 91 SER A O 1
ATOM 726 N N . ALA A 1 92 ? 14.131 -11.762 -4.794 1.00 90.12 92 ALA A N 1
ATOM 727 C CA . ALA A 1 92 ? 14.759 -10.962 -3.748 1.00 90.12 92 ALA A CA 1
ATOM 728 C C . ALA A 1 92 ? 14.169 -9.543 -3.666 1.00 90.12 92 ALA A C 1
ATOM 730 O O . ALA A 1 92 ? 13.935 -9.035 -2.567 1.00 90.12 92 ALA A O 1
ATOM 731 N N . MET A 1 93 ? 13.880 -8.909 -4.811 1.00 90.00 93 MET A N 1
ATOM 732 C CA . MET A 1 93 ? 13.177 -7.623 -4.830 1.00 90.00 93 MET A CA 1
ATOM 733 C C . MET A 1 93 ? 11.769 -7.755 -4.239 1.00 90.00 93 MET A C 1
ATOM 735 O O . MET A 1 93 ? 11.414 -6.997 -3.338 1.00 90.00 93 MET A O 1
ATOM 739 N N . LEU A 1 94 ? 10.971 -8.721 -4.696 1.00 88.62 94 LEU A N 1
ATOM 740 C CA . LEU A 1 94 ? 9.603 -8.918 -4.208 1.00 88.62 94 LEU A CA 1
ATOM 741 C C . LEU A 1 94 ? 9.560 -9.173 -2.694 1.00 88.62 94 LEU A C 1
ATOM 743 O O . LEU A 1 94 ? 8.752 -8.564 -1.997 1.00 88.62 94 LEU A O 1
ATOM 747 N N . GLU A 1 95 ? 10.462 -9.997 -2.160 1.00 86.56 95 GLU A N 1
ATOM 748 C CA . GLU A 1 95 ? 10.558 -10.267 -0.720 1.00 86.56 95 GLU A CA 1
ATOM 749 C C . GLU A 1 95 ? 10.925 -9.020 0.090 1.00 86.56 95 GLU A C 1
ATOM 751 O O . GLU A 1 95 ? 10.316 -8.742 1.134 1.00 86.56 95 GLU A O 1
ATOM 756 N N . GLN A 1 96 ? 11.899 -8.246 -0.400 1.00 84.69 96 GLN A N 1
ATOM 757 C CA . GLN A 1 96 ? 12.315 -7.000 0.229 1.00 84.69 96 GLN A CA 1
ATOM 758 C C . GLN A 1 96 ? 11.128 -6.031 0.311 1.00 84.69 96 GLN A C 1
ATOM 760 O O . GLN A 1 96 ? 10.763 -5.592 1.404 1.00 84.69 96 GLN A O 1
ATOM 765 N N . PHE A 1 97 ? 10.486 -5.732 -0.820 1.00 81.00 97 PHE A N 1
ATOM 766 C CA . PHE A 1 97 ? 9.370 -4.787 -0.877 1.00 81.00 97 PHE A CA 1
ATOM 767 C C . PHE A 1 97 ? 8.130 -5.303 -0.145 1.00 81.00 97 PHE A C 1
ATOM 769 O O . PHE A 1 97 ? 7.542 -4.552 0.630 1.00 81.00 97 PHE A O 1
ATOM 776 N N . GLY A 1 98 ? 7.777 -6.582 -0.279 1.00 75.88 98 GLY A N 1
ATOM 777 C CA . GLY A 1 98 ? 6.660 -7.181 0.449 1.00 75.88 98 GLY A CA 1
ATOM 778 C C . GLY A 1 98 ? 6.809 -7.028 1.964 1.00 75.88 98 GLY A C 1
ATOM 779 O O . GLY A 1 98 ? 5.866 -6.628 2.645 1.00 75.88 98 GLY A O 1
ATOM 780 N N . SER A 1 99 ? 8.015 -7.239 2.496 1.00 75.88 99 SER A N 1
ATOM 781 C CA . SER A 1 99 ? 8.296 -7.061 3.927 1.00 75.88 99 SER A CA 1
ATOM 782 C C . SER A 1 99 ? 8.168 -5.599 4.378 1.00 75.88 99 SER A C 1
ATOM 784 O O . SER A 1 99 ? 7.579 -5.322 5.428 1.00 75.88 99 SER A O 1
ATOM 786 N N . PHE A 1 100 ? 8.682 -4.648 3.589 1.00 70.44 100 PHE A N 1
ATOM 787 C CA . PHE A 1 100 ? 8.581 -3.215 3.893 1.00 70.44 100 PHE A CA 1
ATOM 788 C C . PHE A 1 100 ? 7.143 -2.692 3.794 1.00 70.44 100 PHE A C 1
ATOM 790 O O . PHE A 1 100 ? 6.703 -1.977 4.694 1.00 70.44 100 PHE A O 1
ATOM 797 N N . HIS A 1 101 ? 6.398 -3.074 2.755 1.00 68.38 101 HIS A N 1
ATOM 798 C CA . HIS A 1 101 ? 5.016 -2.639 2.544 1.00 68.38 101 HIS A CA 1
ATOM 799 C C . HIS A 1 101 ? 4.047 -3.280 3.535 1.00 68.38 101 HIS A C 1
ATOM 801 O O . HIS A 1 101 ? 3.198 -2.587 4.088 1.00 68.38 101 HIS A O 1
ATOM 807 N N . HIS A 1 102 ? 4.200 -4.567 3.861 1.00 66.75 102 HIS A N 1
ATOM 808 C CA . HIS A 1 102 ? 3.389 -5.169 4.920 1.00 66.75 102 HIS A CA 1
ATOM 809 C C . HIS A 1 102 ? 3.614 -4.487 6.269 1.00 66.75 102 HIS A C 1
ATOM 811 O O . HIS A 1 102 ? 2.660 -4.301 7.025 1.00 66.75 102 HIS A O 1
ATOM 817 N N . LYS A 1 103 ? 4.853 -4.085 6.577 1.00 66.88 103 LYS A N 1
ATOM 818 C CA . LYS A 1 103 ? 5.149 -3.345 7.803 1.00 66.88 103 LYS A CA 1
ATOM 819 C C . LYS A 1 103 ? 4.568 -1.928 7.768 1.00 66.88 103 LYS A C 1
ATOM 821 O O . LYS A 1 103 ? 3.893 -1.558 8.723 1.00 66.88 103 LYS A O 1
ATOM 826 N N . SER A 1 104 ? 4.758 -1.175 6.684 1.00 63.72 104 SER A N 1
ATOM 827 C CA . SER A 1 104 ? 4.275 0.209 6.572 1.00 63.72 104 SER A CA 1
ATOM 828 C C . SER A 1 104 ? 2.749 0.306 6.521 1.00 63.72 104 SER A C 1
ATOM 830 O O . SER A 1 104 ? 2.175 1.164 7.183 1.00 63.72 104 SER A O 1
ATOM 832 N N . VAL A 1 105 ? 2.069 -0.601 5.815 1.00 64.56 105 VAL A N 1
ATOM 833 C CA . VAL A 1 105 ? 0.600 -0.674 5.788 1.00 64.5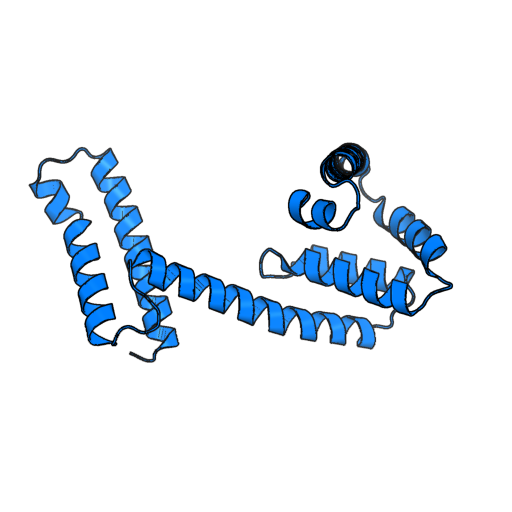6 105 VAL A CA 1
ATOM 834 C C . VAL A 1 105 ? 0.068 -1.062 7.161 1.00 64.56 105 VA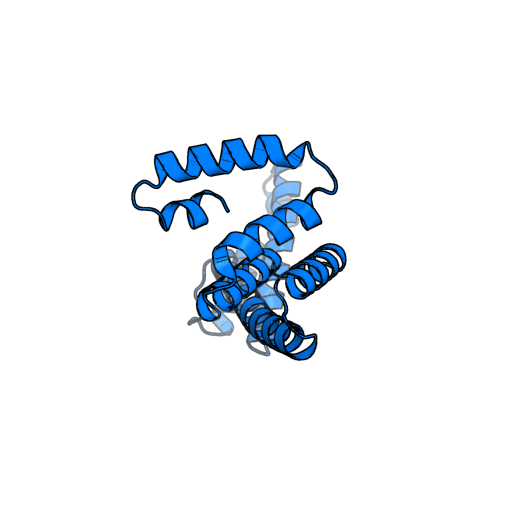L A C 1
ATOM 836 O O . VAL A 1 105 ? -0.891 -0.464 7.642 1.00 64.56 105 VAL A O 1
ATOM 839 N N . LYS A 1 106 ? 0.714 -2.013 7.845 1.00 66.88 106 LYS A N 1
ATOM 840 C CA . LYS A 1 106 ? 0.332 -2.387 9.210 1.00 66.88 106 LYS A CA 1
ATOM 841 C C . LYS A 1 106 ? 0.544 -1.232 10.195 1.00 66.88 106 LYS A C 1
ATOM 843 O O . LYS A 1 106 ? -0.341 -0.987 11.011 1.00 66.88 106 LYS A O 1
ATOM 848 N N . GLU A 1 107 ? 1.650 -0.497 10.096 1.00 69.06 107 GLU A N 1
ATOM 849 C CA . GLU A 1 107 ? 1.927 0.707 10.896 1.00 69.06 107 GLU A CA 1
ATOM 850 C C . GLU A 1 107 ? 0.940 1.850 10.581 1.00 69.06 107 GLU A C 1
ATOM 852 O O . GLU A 1 107 ? 0.344 2.432 11.482 1.00 69.06 107 GLU A O 1
ATOM 857 N N . SER A 1 108 ? 0.636 2.102 9.308 1.00 67.75 108 SER A N 1
ATOM 858 C CA . SER A 1 108 ? -0.374 3.095 8.925 1.00 67.75 108 SER A CA 1
ATOM 859 C C . SER A 1 108 ? -1.771 2.707 9.420 1.00 67.75 108 SER A C 1
ATOM 861 O O . SER A 1 108 ? -2.483 3.536 9.985 1.00 67.75 108 SER A O 1
ATOM 863 N N . SER A 1 109 ? -2.149 1.432 9.293 1.00 80.62 109 SER A N 1
ATOM 864 C CA . SER A 1 109 ? -3.446 0.932 9.757 1.00 80.62 109 SER A CA 1
ATOM 865 C C . SER A 1 109 ? -3.601 1.035 11.277 1.00 80.62 109 SER A C 1
ATOM 867 O O . SER A 1 109 ? -4.699 1.289 11.773 1.00 80.62 109 SER A O 1
ATOM 869 N N . ILE A 1 110 ? -2.507 0.883 12.033 1.00 87.00 110 ILE A N 1
ATOM 870 C CA . ILE A 1 110 ? -2.556 0.996 13.489 1.00 87.00 110 ILE A CA 1
ATOM 871 C C . ILE A 1 110 ? -2.597 2.455 13.939 1.00 87.00 110 ILE A C 1
ATOM 873 O O . ILE A 1 110 ? -3.359 2.784 14.845 1.00 87.00 110 ILE A O 1
ATOM 877 N N . ASP A 1 111 ? -1.872 3.351 13.267 1.00 85.81 111 ASP A N 1
ATOM 878 C CA . ASP A 1 111 ? -1.951 4.792 13.521 1.00 85.81 111 ASP A CA 1
ATOM 879 C C . ASP A 1 111 ? -3.341 5.348 13.177 1.00 85.81 111 ASP A C 1
ATOM 881 O O . ASP A 1 111 ? -3.888 6.175 13.915 1.00 85.81 111 ASP A O 1
ATOM 885 N N . G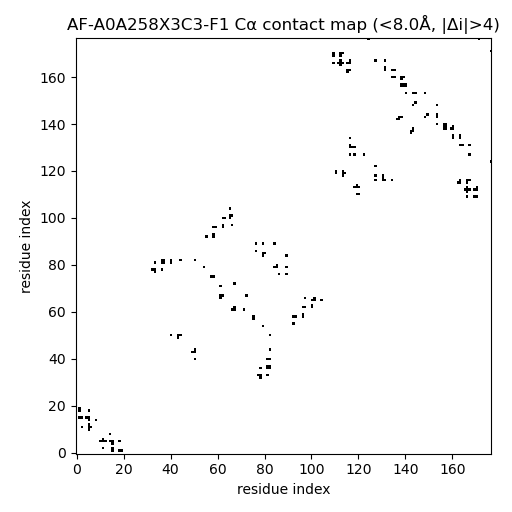LN A 1 112 ? -3.971 4.837 12.114 1.00 87.25 112 GLN A N 1
ATOM 886 C CA . GLN A 1 112 ? -5.374 5.115 11.798 1.00 87.25 112 GLN A CA 1
ATOM 887 C C . GLN A 1 112 ? -6.313 4.607 12.896 1.00 87.25 112 GLN A C 1
ATOM 889 O O . GLN A 1 112 ? -7.236 5.325 13.275 1.00 87.25 112 GLN A O 1
ATOM 894 N N . ALA A 1 113 ? -6.066 3.420 13.457 1.00 89.06 113 ALA A N 1
ATOM 895 C CA . ALA A 1 113 ? -6.859 2.892 14.565 1.00 89.06 113 ALA A CA 1
ATOM 896 C C . ALA A 1 113 ? -6.762 3.777 15.825 1.00 89.06 113 ALA A C 1
ATOM 898 O O . ALA A 1 113 ? -7.786 4.078 16.443 1.00 89.06 113 ALA A O 1
ATOM 899 N N . TYR A 1 114 ? -5.561 4.252 16.186 1.00 91.19 114 TYR A N 1
ATOM 900 C CA . TYR A 1 114 ? -5.384 5.216 17.284 1.00 91.19 114 TYR A CA 1
ATOM 901 C C . TYR A 1 114 ? -6.105 6.538 16.997 1.00 91.19 114 TYR A C 1
ATOM 903 O O . TYR A 1 114 ? -6.839 7.044 17.849 1.00 91.19 114 TYR A O 1
ATOM 911 N N . SER A 1 115 ? -5.974 7.048 15.770 1.00 90.62 115 SER A N 1
ATOM 912 C CA . SER A 1 115 ? -6.645 8.273 15.323 1.00 90.62 115 SER A CA 1
ATOM 913 C C . SER A 1 115 ? -8.171 8.147 15.365 1.00 90.62 115 SER A C 1
ATOM 915 O O . SER A 1 115 ? -8.853 9.079 15.788 1.00 90.62 115 SER A O 1
ATOM 917 N N . LEU A 1 116 ? -8.723 6.982 15.005 1.00 90.50 116 LEU A N 1
ATOM 918 C CA . LEU A 1 116 ? -10.160 6.707 15.061 1.00 90.50 116 LEU A CA 1
ATOM 919 C C . LEU A 1 116 ? -10.690 6.722 16.499 1.00 90.50 116 LEU A C 1
ATOM 921 O O . LEU A 1 116 ? -11.793 7.206 16.749 1.00 90.50 116 LEU A O 1
ATOM 925 N N . LEU A 1 117 ? -9.876 6.264 17.454 1.00 91.31 117 LEU A N 1
ATOM 926 C CA . LEU A 1 117 ? -10.151 6.389 18.885 1.00 91.31 117 LEU A CA 1
ATOM 927 C C . LEU A 1 117 ? -9.805 7.777 19.461 1.00 91.31 117 LEU A C 1
ATOM 929 O O . LEU A 1 117 ? -9.977 7.992 20.660 1.00 91.31 117 LEU A O 1
ATOM 933 N N . SER A 1 118 ? -9.350 8.721 18.627 1.00 91.12 118 SER A N 1
ATOM 934 C CA . SER A 1 118 ? -8.925 10.077 19.015 1.00 91.12 118 SER A CA 1
ATOM 935 C C . SER A 1 118 ? -7.838 10.095 20.098 1.00 91.12 118 SER A C 1
ATOM 937 O O . SER A 1 118 ? -7.837 10.944 20.989 1.00 91.12 118 SER A O 1
ATOM 939 N N . ILE A 1 119 ? -6.912 9.140 20.032 1.00 92.56 119 ILE A N 1
ATOM 940 C CA . ILE A 1 119 ? -5.797 8.979 20.971 1.00 92.56 119 ILE A CA 1
ATOM 941 C C . ILE A 1 119 ? -4.485 8.786 20.211 1.00 92.56 119 ILE A C 1
ATOM 943 O O . ILE A 1 119 ? -4.477 8.502 19.018 1.00 92.56 119 ILE A O 1
ATOM 947 N N . THR A 1 120 ? -3.359 8.925 20.905 1.00 90.06 120 THR A N 1
ATOM 948 C CA . THR A 1 120 ? -2.023 8.659 20.355 1.00 90.06 120 THR A CA 1
ATOM 949 C C . THR A 1 120 ? -1.518 7.283 20.781 1.00 90.06 120 THR A C 1
ATOM 951 O O . THR A 1 120 ? -1.944 6.731 21.796 1.00 90.06 120 THR A O 1
ATOM 954 N N . ASN A 1 121 ? -0.542 6.735 20.056 1.00 87.06 121 ASN A N 1
ATOM 955 C CA . ASN A 1 121 ? 0.085 5.455 20.407 1.00 87.06 121 ASN A CA 1
ATOM 956 C C . ASN A 1 121 ? 0.885 5.485 21.733 1.00 87.06 121 ASN A C 1
ATOM 958 O O . ASN A 1 121 ? 1.277 4.428 22.223 1.00 87.06 121 ASN A O 1
ATOM 962 N N . THR A 1 122 ? 1.077 6.663 22.336 1.00 89.44 122 THR A N 1
ATOM 963 C CA . THR A 1 122 ? 1.792 6.880 23.603 1.00 89.44 122 THR A CA 1
ATOM 964 C C . THR A 1 122 ? 0.912 6.765 24.849 1.00 89.44 122 THR A C 1
ATOM 966 O O . THR A 1 122 ? 1.446 6.686 25.954 1.00 89.44 122 THR A O 1
ATOM 969 N N . VAL A 1 123 ? -0.420 6.750 24.706 1.00 91.12 123 VAL A N 1
ATOM 970 C CA . VAL A 1 123 ? -1.334 6.672 25.860 1.00 91.12 123 VAL A CA 1
ATOM 971 C C . VAL A 1 123 ? -1.271 5.299 26.528 1.00 91.12 123 VAL A C 1
ATOM 973 O O . VAL A 1 123 ? -0.957 4.291 25.884 1.00 91.12 123 VAL A O 1
ATOM 976 N N . SER A 1 124 ? -1.601 5.226 27.814 1.00 92.88 124 SER A N 1
ATOM 977 C CA . SER A 1 124 ? -1.599 3.964 28.567 1.00 92.88 124 SER A CA 1
ATOM 978 C C . SER A 1 124 ? -2.741 3.022 28.150 1.00 92.88 124 SER A C 1
ATOM 980 O O . SER A 1 124 ? -3.734 3.435 27.551 1.00 92.88 124 SER A O 1
ATOM 982 N N . ASN A 1 125 ? -2.631 1.729 28.474 1.00 92.31 125 ASN A N 1
ATOM 983 C CA . ASN A 1 125 ? -3.656 0.732 28.119 1.00 92.31 125 ASN A CA 1
ATOM 984 C C . ASN A 1 125 ? -5.030 1.042 28.734 1.00 92.31 125 ASN A C 1
ATOM 986 O O . ASN A 1 125 ? -6.062 0.782 28.111 1.00 92.31 125 ASN A O 1
ATOM 990 N N . ASP A 1 126 ? -5.051 1.631 29.928 1.00 92.75 126 ASP A N 1
ATOM 991 C CA . ASP A 1 126 ? -6.289 2.062 30.578 1.00 92.75 126 ASP A CA 1
ATOM 992 C C . ASP A 1 126 ? -6.932 3.241 29.844 1.00 92.75 126 ASP A C 1
ATOM 994 O O . ASP A 1 126 ? -8.156 3.306 29.720 1.00 92.75 126 ASP A O 1
ATOM 998 N N . GLU A 1 127 ? -6.123 4.138 29.281 1.00 92.12 127 GLU A N 1
ATOM 999 C CA . GLU A 1 127 ? -6.607 5.258 28.476 1.00 92.12 127 GLU A CA 1
ATOM 1000 C C . GLU A 1 127 ? -7.170 4.803 27.133 1.00 92.12 127 GLU A C 1
ATOM 1002 O O . GLU A 1 127 ? -8.226 5.297 26.739 1.00 92.12 127 GLU A O 1
ATOM 1007 N N . VAL A 1 128 ? -6.553 3.804 26.489 1.00 92.88 128 VAL A N 1
ATOM 1008 C CA . VAL A 1 128 ? -7.121 3.154 25.294 1.00 92.88 128 VAL A CA 1
ATOM 1009 C C . VAL A 1 128 ? -8.508 2.588 25.612 1.00 92.88 128 VAL A C 1
ATOM 1011 O O . VAL A 1 128 ? -9.484 2.887 24.922 1.00 92.88 128 VAL A O 1
ATOM 1014 N N . LYS A 1 129 ? -8.626 1.806 26.696 1.00 92.62 129 LYS A N 1
ATOM 1015 C CA . LYS A 1 129 ? -9.900 1.208 27.135 1.00 92.62 129 LYS A CA 1
ATOM 1016 C C . LYS A 1 129 ? -10.944 2.272 27.473 1.00 92.62 129 LYS A C 1
ATOM 1018 O O . LYS A 1 129 ? -12.124 2.094 27.166 1.00 92.62 129 LYS A O 1
ATOM 1023 N N . ARG A 1 130 ? -10.527 3.374 28.101 1.00 94.31 130 ARG A N 1
ATOM 1024 C CA . ARG A 1 130 ? -11.398 4.504 28.447 1.00 94.31 130 ARG A CA 1
ATOM 1025 C C . ARG A 1 130 ? -11.922 5.212 27.198 1.00 94.31 130 ARG A C 1
ATOM 1027 O O . ARG A 1 130 ? -13.128 5.428 27.114 1.00 94.31 130 ARG A O 1
ATOM 1034 N N . ALA A 1 131 ? -11.051 5.525 26.238 1.00 93.12 131 ALA A N 1
ATOM 1035 C CA . ALA A 1 131 ? -11.423 6.166 24.977 1.00 93.12 131 ALA A CA 1
ATOM 1036 C C . ALA A 1 131 ? -12.393 5.293 24.168 1.00 93.12 131 ALA A C 1
ATOM 1038 O O . ALA A 1 131 ? -13.452 5.765 23.756 1.00 93.12 131 ALA A O 1
ATOM 1039 N N . TYR A 1 132 ? -12.096 3.995 24.052 1.00 94.38 132 TYR A N 1
ATOM 1040 C CA . TYR A 1 132 ? -12.985 3.015 23.426 1.00 94.38 132 TYR A CA 1
ATOM 1041 C C . TYR A 1 132 ? -14.385 3.013 24.057 1.00 94.38 132 TYR A C 1
ATOM 1043 O O . TYR A 1 132 ? -15.383 3.200 23.362 1.00 94.38 132 TYR A O 1
ATOM 1051 N N . ARG A 1 133 ? -14.480 2.875 25.387 1.00 93.44 133 ARG A N 1
ATOM 1052 C CA . ARG A 1 133 ? -15.777 2.868 26.092 1.00 93.44 133 ARG A CA 1
ATOM 1053 C C . ARG A 1 133 ? -16.540 4.182 25.924 1.00 93.44 133 ARG A C 1
ATOM 1055 O O . ARG A 1 133 ? -17.764 4.152 25.810 1.00 93.44 133 ARG A O 1
ATOM 1062 N N . ALA A 1 134 ? -15.840 5.317 25.921 1.00 93.62 134 ALA A N 1
ATOM 1063 C CA . ALA A 1 134 ? -16.450 6.627 25.719 1.00 93.62 134 ALA A CA 1
ATOM 1064 C C . ALA A 1 134 ? -17.076 6.744 24.321 1.00 93.62 134 ALA A C 1
ATOM 1066 O O . ALA A 1 134 ? -18.237 7.135 24.210 1.00 93.62 134 ALA A O 1
ATOM 1067 N N . LEU A 1 135 ? -16.349 6.327 23.282 1.00 92.44 135 LEU A N 1
ATOM 1068 C CA . LEU A 1 135 ? -16.828 6.356 21.900 1.00 92.44 135 LEU A CA 1
ATOM 1069 C C . LEU A 1 135 ? -17.976 5.372 21.661 1.00 92.44 135 LEU A C 1
ATOM 1071 O O . LEU A 1 135 ? -18.988 5.751 21.079 1.00 92.44 135 LEU A O 1
ATOM 1075 N N . VAL A 1 136 ? -17.888 4.140 22.173 1.00 91.94 136 VAL A N 1
ATOM 1076 C CA . VAL A 1 136 ? -19.000 3.180 22.069 1.00 91.94 136 VAL A CA 1
ATOM 1077 C C . VAL A 1 136 ? -20.249 3.722 22.755 1.00 91.94 136 VAL A C 1
ATOM 1079 O O . VAL A 1 136 ? -21.329 3.631 22.190 1.00 91.94 136 VAL A O 1
ATOM 1082 N N . LYS A 1 137 ? -20.123 4.339 23.937 1.00 91.38 137 LYS A N 1
ATOM 1083 C CA . LYS A 1 137 ? -21.261 4.963 24.628 1.00 91.38 137 LYS A CA 1
ATOM 1084 C C . LYS A 1 137 ? -21.845 6.137 23.834 1.00 91.38 137 LYS A C 1
ATOM 1086 O O . LYS A 1 137 ? -23.057 6.316 23.835 1.00 91.38 137 LYS A O 1
ATOM 1091 N N . GLN A 1 138 ? -21.003 6.929 23.173 1.00 89.06 138 GLN A N 1
ATOM 1092 C CA . GLN A 1 138 ? -21.441 8.055 22.350 1.00 89.06 138 GLN A CA 1
ATOM 1093 C C . GLN A 1 138 ? -22.240 7.598 21.124 1.00 89.06 138 GLN A C 1
ATOM 1095 O O . GLN A 1 138 ? -23.247 8.219 20.798 1.00 89.06 138 GLN A O 1
ATOM 1100 N N . TYR A 1 139 ? -21.811 6.514 20.473 1.00 89.12 139 TYR A N 1
ATOM 1101 C CA . TYR A 1 139 ? -22.420 6.012 19.239 1.00 89.12 139 TYR A CA 1
ATOM 1102 C C . TYR A 1 139 ? -23.325 4.787 19.442 1.00 89.12 139 TYR A C 1
ATOM 1104 O O . TYR A 1 139 ? -23.749 4.170 18.466 1.00 89.12 139 TYR A O 1
ATOM 1112 N N . HIS A 1 140 ? -23.641 4.413 20.687 1.00 87.56 140 HIS A N 1
ATOM 1113 C CA . HIS A 1 140 ? -24.418 3.204 20.949 1.00 87.56 140 HIS A CA 1
ATOM 1114 C C . HIS A 1 140 ? -25.834 3.339 20.367 1.00 87.56 140 HIS A C 1
ATOM 1116 O O . HIS A 1 140 ? -26.538 4.291 20.729 1.00 87.56 140 HIS A O 1
ATOM 1122 N N . PRO A 1 141 ? -26.302 2.380 19.545 1.00 80.44 141 PRO A N 1
ATOM 1123 C CA . PRO A 1 141 ? -27.602 2.475 18.887 1.00 80.44 141 PRO A CA 1
ATOM 1124 C C . PRO A 1 141 ? -28.746 2.611 19.895 1.00 80.44 141 PRO A C 1
ATOM 1126 O O . PRO A 1 141 ? -29.626 3.437 19.688 1.00 80.44 141 PRO A O 1
ATOM 1129 N N . ASP A 1 142 ? -28.699 1.906 21.031 1.00 85.12 142 ASP A N 1
ATOM 1130 C CA . ASP A 1 142 ? -29.738 2.035 22.067 1.00 85.12 142 ASP A CA 1
ATOM 1131 C C . ASP A 1 142 ? -29.781 3.427 22.715 1.00 85.12 142 ASP A C 1
ATOM 1133 O O . ASP A 1 142 ? -30.862 3.936 23.003 1.00 85.12 142 ASP A O 1
ATOM 1137 N N . ILE A 1 143 ? -28.622 4.066 22.923 1.00 84.62 143 ILE A N 1
ATOM 1138 C CA . ILE A 1 143 ? -28.547 5.403 23.533 1.00 84.62 143 ILE A CA 1
ATOM 1139 C C . ILE A 1 143 ? -29.071 6.444 22.545 1.00 84.62 143 ILE A C 1
ATOM 1141 O O . ILE A 1 143 ? -29.877 7.297 22.907 1.00 84.62 143 ILE A O 1
ATOM 1145 N N . ILE A 1 14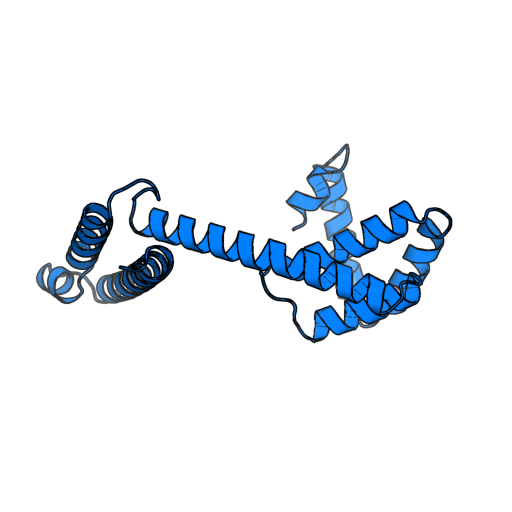4 ? -28.657 6.339 21.286 1.00 85.38 144 ILE A N 1
ATOM 1146 C CA . ILE A 1 144 ? -29.077 7.234 20.207 1.00 85.38 144 ILE A CA 1
ATOM 1147 C C . ILE A 1 144 ? -30.569 7.073 19.890 1.00 85.38 144 ILE A C 1
ATOM 1149 O O . ILE A 1 144 ? -31.283 8.059 19.710 1.00 85.38 144 ILE A O 1
ATOM 1153 N N . LYS A 1 145 ? -31.071 5.836 19.887 1.00 85.06 145 LYS A N 1
ATOM 1154 C CA . LYS A 1 145 ? -32.495 5.540 19.715 1.00 85.06 145 LYS A CA 1
ATOM 1155 C C . LYS A 1 145 ? -33.324 6.118 20.862 1.00 85.06 145 LYS A C 1
ATOM 1157 O O . LYS A 1 145 ? -34.374 6.703 20.615 1.00 85.06 145 LYS A O 1
ATOM 1162 N N . ALA A 1 146 ? -32.836 6.023 22.101 1.00 84.56 146 ALA A N 1
ATOM 1163 C CA . ALA A 1 146 ? -33.482 6.640 23.260 1.00 84.56 146 ALA A CA 1
ATOM 1164 C C . ALA A 1 146 ? -33.492 8.182 23.203 1.00 84.56 146 ALA A C 1
ATOM 1166 O O . ALA A 1 146 ? -34.358 8.806 23.810 1.00 84.56 146 ALA A O 1
ATOM 1167 N N . GLN A 1 147 ? -32.571 8.797 22.454 1.00 84.25 147 GLN A N 1
ATOM 1168 C CA . GLN A 1 147 ? -32.525 10.244 22.206 1.00 84.25 147 GLN A CA 1
ATOM 1169 C C . GLN A 1 147 ? -33.445 10.702 21.058 1.00 84.25 147 GLN A C 1
ATOM 1171 O O . GLN A 1 147 ? -33.486 11.892 20.755 1.00 84.25 147 GLN A O 1
ATOM 1176 N N . GLY A 1 148 ? -34.201 9.791 20.436 1.00 83.25 148 GLY A N 1
ATOM 1177 C CA . GLY A 1 148 ? -35.165 10.126 19.384 1.00 83.25 148 GLY A CA 1
ATOM 1178 C C . GLY A 1 148 ? -34.535 10.416 18.020 1.00 83.25 148 GLY A C 1
ATOM 1179 O O . GLY A 1 148 ? -35.115 11.15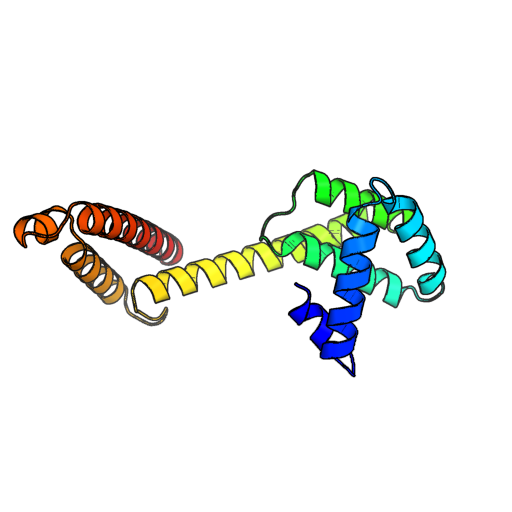4 17.227 1.00 83.25 148 GLY A O 1
ATOM 1180 N N . ALA A 1 149 ? -33.347 9.873 17.743 1.00 82.94 149 ALA A N 1
ATOM 1181 C CA . ALA A 1 149 ? -32.691 10.064 16.454 1.00 82.94 149 ALA A CA 1
ATOM 1182 C C . ALA A 1 149 ? -33.410 9.341 15.299 1.00 82.94 149 ALA A C 1
ATOM 1184 O O . ALA A 1 149 ? -34.094 8.336 15.501 1.00 82.94 149 ALA A O 1
ATOM 1185 N N . SER A 1 150 ? -33.223 9.844 14.076 1.00 88.00 150 SER A N 1
ATOM 1186 C CA . SER A 1 150 ? -33.765 9.241 12.854 1.00 88.00 150 SER A CA 1
ATOM 1187 C C . SER A 1 150 ? -33.116 7.889 12.533 1.00 88.00 150 SER A C 1
ATOM 1189 O O . SER A 1 150 ? -31.985 7.612 12.938 1.00 88.00 150 SER A O 1
ATOM 1191 N N . GLU A 1 151 ? -33.810 7.051 11.757 1.00 85.00 151 GLU A N 1
ATOM 1192 C CA . GLU A 1 151 ? -33.295 5.740 11.328 1.00 85.00 151 GLU A CA 1
ATOM 1193 C C . GLU A 1 151 ? -31.964 5.846 10.563 1.00 85.00 151 GLU A C 1
ATOM 1195 O O . GLU A 1 151 ? -31.044 5.072 10.834 1.00 85.00 151 GLU A O 1
ATOM 1200 N N . ASP A 1 152 ? -31.810 6.854 9.698 1.00 87.25 152 ASP A N 1
ATOM 1201 C CA . ASP A 1 152 ? -30.564 7.116 8.959 1.00 87.25 152 ASP A CA 1
ATOM 1202 C C . ASP A 1 152 ? -29.379 7.396 9.897 1.00 87.25 152 ASP A C 1
ATOM 1204 O O . ASP A 1 152 ? -28.250 6.935 9.685 1.00 87.25 152 ASP A O 1
ATOM 1208 N N . TYR A 1 153 ? -29.632 8.131 10.984 1.00 86.50 153 TYR A N 1
ATOM 1209 C CA . TYR A 1 153 ? -28.610 8.421 11.980 1.00 86.50 153 TYR A CA 1
ATOM 1210 C C . TYR A 1 153 ? -28.251 7.173 12.796 1.00 86.50 153 TYR A C 1
ATOM 1212 O O . TYR A 1 153 ? -27.075 6.943 13.077 1.00 86.50 153 TYR A O 1
ATOM 1220 N N . ILE A 1 154 ? -29.230 6.318 13.114 1.00 85.94 154 ILE A N 1
ATOM 1221 C CA . ILE A 1 154 ? -28.988 5.033 13.790 1.00 85.94 154 ILE A CA 1
ATOM 1222 C C . ILE A 1 154 ? -28.122 4.108 12.919 1.00 85.94 154 ILE A C 1
ATOM 1224 O O . ILE A 1 154 ? -27.190 3.486 13.438 1.00 85.94 154 ILE A O 1
ATOM 1228 N N . GLN A 1 155 ? -28.366 4.035 11.605 1.00 85.31 155 GLN A N 1
ATOM 1229 C CA . GLN A 1 155 ? -27.516 3.259 10.689 1.00 85.31 155 GLN A CA 1
ATOM 1230 C C . GLN A 1 155 ? -26.079 3.789 10.667 1.00 85.31 155 GLN A C 1
ATOM 1232 O O . GLN A 1 155 ? -25.129 3.020 10.824 1.00 85.31 155 GLN A O 1
ATOM 1237 N N . THR A 1 156 ? -25.922 5.109 10.553 1.00 84.81 156 THR A N 1
ATOM 1238 C CA . THR A 1 156 ? -24.605 5.762 10.539 1.00 84.81 156 THR A CA 1
ATOM 1239 C C . THR A 1 156 ? -23.843 5.516 11.844 1.00 84.81 156 THR A C 1
ATOM 1241 O O . THR A 1 156 ? -22.661 5.174 11.832 1.00 84.81 156 THR A O 1
ATOM 1244 N N . ALA A 1 157 ? -24.522 5.622 12.988 1.00 85.00 157 ALA A N 1
ATOM 1245 C CA . ALA A 1 157 ? -23.933 5.341 14.292 1.00 85.00 157 ALA A CA 1
ATOM 1246 C C . ALA A 1 157 ? -23.533 3.867 14.448 1.00 85.00 157 ALA A C 1
ATOM 1248 O O . ALA A 1 157 ? -22.469 3.570 14.989 1.00 85.00 157 ALA A O 1
ATOM 1249 N N . THR A 1 158 ? -24.336 2.944 13.915 1.00 84.75 158 THR A N 1
ATOM 1250 C CA . THR A 1 158 ? -24.027 1.507 13.924 1.00 84.75 158 THR A CA 1
ATOM 1251 C C . THR A 1 158 ? -22.754 1.209 13.134 1.00 84.75 158 THR A C 1
ATOM 1253 O O . THR A 1 158 ? -21.871 0.515 13.643 1.00 84.75 158 THR A O 1
ATOM 1256 N N . ALA A 1 159 ? -22.615 1.784 11.935 1.00 84.81 159 ALA A N 1
ATOM 1257 C CA . ALA A 1 159 ? -21.384 1.689 11.151 1.00 84.81 159 ALA A CA 1
ATOM 1258 C C . ALA A 1 159 ? -20.186 2.262 11.930 1.00 84.81 159 ALA A C 1
ATOM 1260 O O . ALA A 1 159 ? -19.129 1.636 12.006 1.00 84.81 159 ALA A O 1
ATOM 1261 N N . LYS A 1 160 ? -20.377 3.394 12.621 1.00 87.31 160 LYS A N 1
ATOM 1262 C CA . LYS A 1 160 ? -19.325 3.998 13.445 1.00 87.31 160 LYS A CA 1
ATOM 1263 C C . LYS A 1 160 ? -18.879 3.099 14.598 1.00 87.31 160 LYS A C 1
ATOM 1265 O O . LYS A 1 160 ? -17.682 2.971 14.839 1.00 87.31 160 LYS A O 1
ATOM 1270 N N . VAL A 1 161 ? -19.807 2.439 15.292 1.00 89.38 161 VAL A N 1
ATOM 1271 C CA . VAL A 1 161 ? -19.474 1.478 16.359 1.00 89.38 161 VAL A CA 1
ATOM 1272 C C . VAL A 1 161 ? -18.681 0.292 15.809 1.00 89.38 161 VAL A C 1
ATOM 1274 O O . VAL A 1 161 ? -17.736 -0.157 16.456 1.00 89.38 161 VAL A O 1
ATOM 1277 N N . GLN A 1 162 ? -19.012 -0.200 14.612 1.00 86.06 162 GLN A N 1
ATOM 1278 C CA . GLN A 1 162 ? -18.245 -1.271 13.969 1.00 86.06 162 GLN A CA 1
ATOM 1279 C C . GLN A 1 162 ? -16.803 -0.841 13.674 1.00 86.06 162 GLN A C 1
ATOM 1281 O O . GLN A 1 162 ? -15.874 -1.581 13.999 1.00 86.06 162 GLN A O 1
ATOM 1286 N N . GLU A 1 163 ? -16.604 0.369 13.143 1.00 88.12 163 GLU A N 1
ATOM 1287 C CA . GLU A 1 163 ? -15.267 0.938 12.930 1.00 88.12 163 GLU A CA 1
ATOM 1288 C C . GLU A 1 163 ? -14.482 1.077 14.246 1.00 88.12 163 GLU A C 1
ATOM 1290 O O . GLU A 1 163 ? -13.313 0.696 14.319 1.00 88.12 163 GLU A O 1
ATOM 1295 N N . ILE A 1 164 ? -15.134 1.569 15.308 1.00 91.25 164 ILE A N 1
ATOM 1296 C CA . ILE A 1 164 ? -14.543 1.711 16.650 1.00 91.25 164 ILE A CA 1
ATOM 1297 C C . ILE A 1 164 ? -14.095 0.351 17.202 1.00 91.25 164 ILE A C 1
ATOM 1299 O O . ILE A 1 164 ? -12.988 0.231 17.732 1.00 91.25 164 ILE A O 1
ATOM 1303 N N . ASN A 1 165 ? -14.926 -0.683 17.056 1.00 90.00 165 ASN A N 1
ATOM 1304 C CA . ASN A 1 165 ? -14.608 -2.038 17.506 1.00 90.00 165 ASN A CA 1
ATOM 1305 C C . ASN A 1 165 ? -13.423 -2.628 16.733 1.00 90.00 165 ASN A C 1
ATOM 1307 O O . ASN A 1 165 ? -12.522 -3.206 17.340 1.00 90.00 165 ASN A O 1
ATOM 1311 N N . ALA A 1 166 ? -13.401 -2.457 15.408 1.00 87.38 166 ALA A N 1
ATOM 1312 C CA . ALA A 1 166 ? -12.307 -2.928 14.566 1.00 87.38 166 ALA A CA 1
ATOM 1313 C C . ALA A 1 166 ? -10.976 -2.260 14.951 1.00 87.38 166 ALA A C 1
ATOM 1315 O O . ALA A 1 166 ? -9.982 -2.954 15.176 1.00 87.38 166 ALA A O 1
ATOM 1316 N N . ALA A 1 167 ? -10.974 -0.933 15.117 1.00 89.75 167 ALA A N 1
ATOM 1317 C CA . ALA A 1 167 ? -9.801 -0.179 15.553 1.00 89.75 167 ALA A CA 1
ATOM 1318 C C . ALA A 1 167 ? -9.298 -0.638 16.932 1.00 89.75 167 ALA A C 1
ATOM 1320 O O . ALA A 1 167 ? -8.102 -0.882 17.117 1.00 89.75 167 ALA A O 1
ATOM 1321 N N . TYR A 1 168 ? -10.206 -0.817 17.896 1.00 91.81 168 TYR A N 1
ATOM 1322 C CA . TYR A 1 168 ? -9.844 -1.290 19.229 1.00 91.81 168 TYR A CA 1
ATOM 1323 C C . TYR A 1 168 ? -9.235 -2.697 19.202 1.00 91.81 168 TYR A C 1
ATOM 1325 O O . TYR A 1 168 ? -8.213 -2.918 19.847 1.00 91.81 168 TYR A O 1
ATOM 1333 N N . GLU A 1 169 ? -9.786 -3.630 18.419 1.00 89.69 169 GLU A N 1
ATOM 1334 C CA . GLU A 1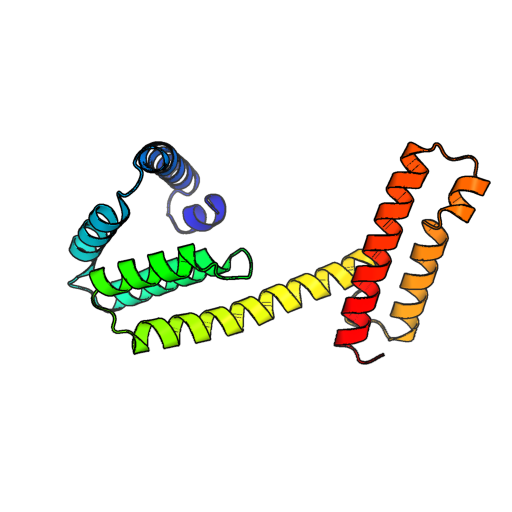 169 ? -9.225 -4.981 18.279 1.00 89.69 169 GLU A CA 1
ATOM 1335 C C . GLU A 1 169 ? -7.837 -4.983 17.622 1.00 89.69 169 GLU A C 1
ATOM 1337 O O . GLU A 1 169 ? -6.964 -5.755 18.030 1.00 89.69 169 GLU A O 1
ATOM 1342 N N . MET A 1 170 ? -7.586 -4.098 16.653 1.00 88.56 170 MET A N 1
ATOM 1343 C CA . MET A 1 170 ? -6.251 -3.928 16.066 1.00 88.56 170 MET A CA 1
ATOM 1344 C C . MET A 1 170 ? -5.233 -3.457 17.112 1.00 88.56 170 MET A C 1
ATOM 1346 O O . MET A 1 170 ? -4.160 -4.054 17.238 1.00 88.56 170 MET A O 1
ATOM 1350 N N . ILE A 1 171 ? -5.587 -2.447 17.914 1.00 90.81 171 ILE A N 1
ATOM 1351 C CA . ILE A 1 171 ? -4.739 -1.933 19.003 1.00 90.81 171 ILE A CA 1
ATOM 1352 C C . ILE A 1 171 ? -4.510 -3.003 20.070 1.00 90.81 171 ILE A C 1
ATOM 1354 O O . ILE A 1 171 ? -3.381 -3.187 20.529 1.00 90.81 171 ILE A O 1
ATOM 1358 N N . LYS A 1 172 ? -5.554 -3.759 20.424 1.00 91.12 172 LYS A N 1
ATOM 1359 C CA . LYS A 1 172 ? -5.472 -4.880 21.365 1.00 91.12 172 LYS A CA 1
ATOM 1360 C C . LYS A 1 172 ? -4.437 -5.909 20.926 1.00 91.12 172 LYS A C 1
ATOM 1362 O O . LYS A 1 172 ? -3.551 -6.261 21.701 1.00 91.12 172 LYS A O 1
ATOM 1367 N N . LYS A 1 173 ? -4.512 -6.337 19.661 1.00 87.31 173 LYS A N 1
ATOM 1368 C CA . LYS A 1 173 ? -3.566 -7.289 19.063 1.00 87.31 173 LYS A CA 1
ATOM 1369 C C . LYS A 1 173 ? -2.139 -6.747 19.036 1.00 87.31 173 LYS A C 1
ATOM 1371 O O . LYS A 1 173 ? -1.215 -7.507 19.298 1.00 87.31 173 LYS A O 1
ATOM 1376 N N . GLN A 1 174 ? -1.949 -5.460 18.735 1.00 88.44 174 GLN A N 1
ATOM 1377 C CA . GLN A 1 174 ? -0.621 -4.837 18.733 1.00 88.44 174 GLN A CA 1
ATOM 1378 C C . GLN A 1 174 ? -0.007 -4.792 20.141 1.00 88.44 174 GLN A C 1
ATOM 1380 O O . GLN A 1 174 ? 1.177 -5.075 20.301 1.00 88.44 174 GLN A O 1
ATOM 1385 N N . ARG A 1 175 ? -0.800 -4.417 21.151 1.00 88.06 175 ARG A N 1
ATOM 1386 C CA . ARG A 1 175 ? -0.329 -4.205 22.528 1.00 88.06 175 ARG A CA 1
ATOM 1387 C C . ARG A 1 175 ? -0.363 -5.457 23.409 1.00 88.06 175 ARG A C 1
ATOM 1389 O O . ARG A 1 175 ? 0.186 -5.421 24.505 1.00 88.06 175 ARG A O 1
ATOM 1396 N N . GLY A 1 176 ? -1.003 -6.534 22.954 1.00 84.88 176 GLY A N 1
ATOM 1397 C CA . GLY A 1 176 ? -1.152 -7.779 23.712 1.00 84.88 176 GLY A CA 1
ATOM 1398 C C . GLY A 1 176 ? -2.061 -7.648 24.939 1.00 84.88 176 GLY A C 1
ATOM 1399 O O . GLY A 1 176 ? -1.747 -8.222 25.980 1.00 84.88 176 GLY A O 1
ATOM 1400 N N . ILE A 1 177 ? -3.146 -6.867 24.836 1.00 80.12 177 ILE A N 1
ATOM 1401 C CA . ILE A 1 177 ? -4.089 -6.579 25.943 1.00 80.12 177 ILE A CA 1
ATOM 1402 C C . ILE A 1 177 ? -5.491 -7.167 25.761 1.00 80.12 177 ILE A C 1
ATOM 1404 O O . ILE A 1 177 ? -5.764 -7.805 24.720 1.00 80.12 177 ILE A O 1
#

Sequence (177 aa):
MFNDISSLFPEPATAKKLLKEIFDIEKQVPHNLDTVAIALYAIIQNDAHKRVQMMQFLVNLAYIDGTLSHSEESMLTKIAAFLHFDSNELSAMLEQFGSFHHKSVKESSIDQAYSLLSITNTVSNDEVKRAYRALVKQYHPDIIKAQGASEDYIQTATAKVQEINAAYEMIKKQRGI

Foldseek 3Di:
DLQVVLVVDPHSVVSSVVVVVVCVVVVPVPPCLLVVLLVVCVVCVVPPVVLLVVLLVLLLVCCPVPDHDPVSVVSSVSSCVSNVHDPVSNVVSNVVNNVVSNVVVLVVLLQVLCVLLVHGPPDDPVVLVVSLVVLCCVLPLVNCVVVVDDPVSSVVSVVSNVSSVVSSVSSCVVVVD

Nearest PDB structures (foldseek):
  8g3k-assembly1_B  TM=2.777E-01  e=9.336E+00  synthetic construct

pLDDT: mean 86.78, std 7.07, range [63.72, 95.31]

Secondary structure (DSSP, 8-state):
-HHHHHTTSSSHHHHHHHHHHHHHHHTTSTT-HHHHHHHHHHHHTT-HHHHHHHHHHHHHHHTTTSS--HHHHHHHHHHHHHTT--HHHHHHHHHHHHHHHHHHHHHHHHHHHHHHTT--TTS-HHHHHHHHHHHHHHH-HHHHHHTT--HHHHHHHHHHHHHHHHHHHHHHHHHT-

Mean predicted aligned error: 11.63 Å

Solvent-accessible surface area (backbone atoms only — not comparable to full-atom values): 9862 Å² total; per-residue (Å²): 109,61,68,68,62,15,64,78,43,101,49,33,73,61,44,34,52,50,54,48,54,51,46,65,55,53,72,74,46,84,87,45,62,64,61,53,35,49,54,51,30,72,74,34,66,94,35,67,66,55,46,50,53,51,53,52,50,53,52,54,61,52,35,68,84,52,57,74,48,73,70,54,51,54,49,51,55,54,43,33,55,59,65,70,47,54,75,64,62,51,48,53,50,52,54,55,50,51,55,53,34,48,49,50,49,50,51,51,53,48,54,49,24,29,50,72,53,73,46,62,93,84,60,53,75,66,52,53,54,50,40,48,54,52,52,42,60,71,34,28,53,70,57,43,52,73,69,68,57,54,71,71,55,43,52,53,26,45,56,48,40,52,53,52,52,52,25,50,52,52,52,27,66,74,71,74,106